Protein AF-A0A382NDW0-F1 (afdb_monomer)

Radius of gyration: 21.37 Å; Cα contacts (8 Å, |Δi|>4): 601; chains: 1; bounding box: 51×38×64 Å

InterPro domains:
  IPR007361 Domain of unknown function DUF427 [PF04248] (30-120)
  IPR007361 Domain of unknown function DUF427 [PF04248] (156-248)
  IPR038694 Superfamily of unknown function DUF427 [G3DSA:2.170.150.40] (17-127)
  IPR038694 Superfamily of unknown function DUF427 [G3DSA:2.170.150.40] (138-253)

Structure (mmCIF, N/CA/C/O backbone):
data_AF-A0A382NDW0-F1
#
_entry.id   AF-A0A382NDW0-F1
#
loop_
_atom_site.group_PDB
_atom_site.id
_atom_site.type_symbol
_atom_site.label_atom_id
_atom_site.label_alt_id
_atom_site.label_comp_id
_atom_site.label_asym_id
_atom_site.label_entity_id
_atom_site.label_seq_id
_atom_site.pdbx_PDB_ins_code
_atom_site.Cartn_x
_atom_site.Cartn_y
_atom_site.Cartn_z
_atom_site.occupancy
_atom_site.B_iso_or_equiv
_atom_site.auth_seq_id
_atom_site.auth_comp_id
_atom_site.auth_asym_id
_atom_site.auth_atom_id
_atom_site.pdbx_PDB_model_num
ATOM 1 N N . VAL A 1 1 ? 6.067 21.913 -12.097 1.00 24.11 1 VAL A N 1
ATOM 2 C CA . VAL A 1 1 ? 4.727 21.476 -11.652 1.00 24.11 1 VAL A CA 1
ATOM 3 C C . VAL A 1 1 ? 4.936 20.111 -11.041 1.00 24.11 1 VAL A C 1
ATOM 5 O O . VAL A 1 1 ? 5.304 19.194 -11.757 1.00 24.11 1 VAL A O 1
ATOM 8 N N . PHE A 1 2 ? 4.931 20.046 -9.714 1.00 22.73 2 PHE A N 1
ATOM 9 C CA . PHE A 1 2 ? 5.213 18.823 -8.975 1.00 22.73 2 PHE A CA 1
ATOM 10 C C . PHE A 1 2 ? 4.026 17.877 -9.188 1.00 22.73 2 PHE A C 1
ATOM 12 O O . PHE A 1 2 ? 2.931 18.175 -8.722 1.00 22.73 2 PHE A O 1
ATOM 19 N N . GLY A 1 3 ? 4.219 16.791 -9.945 1.00 22.09 3 GLY A N 1
ATOM 20 C CA . GLY A 1 3 ? 3.323 15.633 -9.856 1.00 22.09 3 GLY A CA 1
ATOM 21 C C . GLY A 1 3 ? 3.385 15.056 -8.438 1.00 22.09 3 GLY A C 1
ATOM 22 O O . GLY A 1 3 ? 4.246 15.497 -7.667 1.00 22.09 3 GLY A O 1
ATOM 23 N N . PRO A 1 4 ? 2.510 14.110 -8.061 1.00 25.44 4 PRO A N 1
ATOM 24 C CA . PRO A 1 4 ? 2.596 13.444 -6.773 1.00 25.44 4 PRO A CA 1
ATOM 25 C C . PRO A 1 4 ? 3.878 12.610 -6.773 1.00 25.44 4 PRO A C 1
ATOM 27 O O . PRO A 1 4 ? 3.905 11.428 -7.080 1.00 25.44 4 PRO A O 1
ATOM 30 N N . VAL A 1 5 ? 4.985 13.278 -6.463 1.00 25.38 5 VAL A N 1
ATOM 31 C CA . VAL A 1 5 ? 6.165 12.665 -5.901 1.00 25.38 5 VAL A CA 1
ATOM 32 C C . VAL A 1 5 ? 5.601 11.897 -4.727 1.00 25.38 5 VAL A C 1
ATOM 34 O O . VAL A 1 5 ? 4.997 12.497 -3.833 1.00 25.38 5 VAL A O 1
ATOM 37 N N . TRP A 1 6 ? 5.739 10.577 -4.760 1.00 30.11 6 TRP A N 1
ATOM 38 C CA . TRP A 1 6 ? 5.793 9.809 -3.538 1.00 30.11 6 TRP A CA 1
ATOM 39 C C . TRP A 1 6 ? 6.824 10.529 -2.687 1.00 30.11 6 TRP A C 1
ATOM 41 O O . TRP A 1 6 ? 8.031 10.379 -2.871 1.00 30.11 6 TRP A O 1
ATOM 51 N N . VAL A 1 7 ? 6.342 11.405 -1.809 1.00 25.80 7 VAL A N 1
ATOM 52 C CA . VAL A 1 7 ? 7.080 11.779 -0.630 1.00 25.80 7 VAL A CA 1
ATOM 53 C C . VAL A 1 7 ? 7.186 10.429 0.048 1.00 25.80 7 VAL A C 1
ATOM 55 O O . VAL A 1 7 ? 6.256 9.981 0.714 1.00 25.80 7 VAL A O 1
ATOM 58 N N . LEU A 1 8 ? 8.294 9.733 -0.239 1.00 30.42 8 LEU A N 1
ATOM 59 C CA . LEU A 1 8 ? 9.103 9.111 0.783 1.00 30.42 8 LEU A CA 1
ATOM 60 C C . LEU A 1 8 ? 8.877 9.994 1.9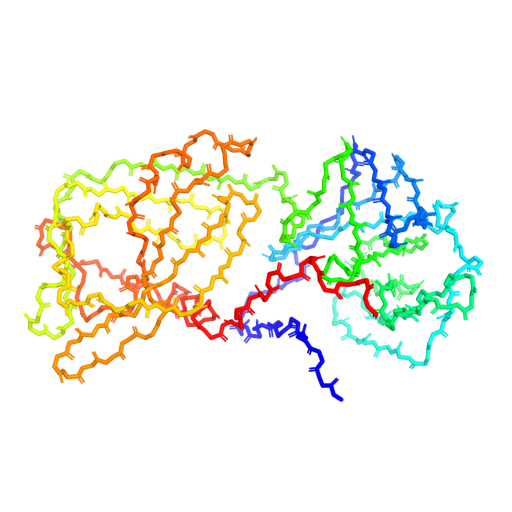93 1.00 30.42 8 LEU A C 1
ATOM 62 O O . LEU A 1 8 ? 9.457 11.075 2.102 1.00 30.42 8 LEU A O 1
ATOM 66 N N . VAL A 1 9 ? 7.916 9.611 2.833 1.00 27.28 9 VAL A N 1
ATOM 67 C CA . VAL A 1 9 ? 7.946 10.104 4.183 1.00 27.28 9 VAL A CA 1
ATOM 68 C C . VAL A 1 9 ? 9.303 9.591 4.612 1.00 27.28 9 VAL A C 1
ATOM 70 O O . VAL A 1 9 ? 9.492 8.383 4.765 1.00 27.28 9 VAL A O 1
ATOM 73 N N . GLU A 1 10 ? 10.275 10.498 4.671 1.00 30.16 10 GLU A N 1
ATOM 74 C CA . GLU A 1 10 ? 11.485 10.338 5.451 1.00 30.16 10 GLU A CA 1
ATOM 75 C C . GLU A 1 10 ? 10.998 10.167 6.890 1.00 30.16 10 GLU A C 1
ATOM 77 O O . GLU A 1 10 ? 11.050 11.060 7.735 1.00 30.16 10 GLU A O 1
ATOM 82 N N . MET A 1 11 ? 10.422 9.001 7.169 1.00 32.22 11 MET A N 1
ATOM 83 C CA . MET A 1 11 ? 10.382 8.470 8.496 1.00 32.22 11 MET A CA 1
ATOM 84 C C . MET A 1 11 ? 11.849 8.249 8.793 1.00 32.22 11 MET A C 1
ATOM 86 O O . MET A 1 11 ? 12.475 7.345 8.245 1.00 32.22 11 MET A O 1
ATOM 90 N N . ASN A 1 12 ? 12.395 9.155 9.597 1.00 30.11 12 ASN A N 1
ATOM 91 C CA . ASN A 1 12 ? 13.692 9.043 10.240 1.00 30.11 12 ASN A CA 1
ATOM 92 C C . ASN A 1 12 ? 13.656 7.797 11.146 1.00 30.11 12 ASN A C 1
ATOM 94 O O . ASN A 1 12 ? 13.539 7.884 12.366 1.00 30.11 12 ASN A O 1
ATOM 98 N N . MET A 1 13 ? 13.652 6.622 10.525 1.00 35.91 13 MET A N 1
ATOM 99 C CA . MET A 1 13 ? 13.809 5.335 11.165 1.00 35.91 13 MET A CA 1
ATOM 100 C C . MET A 1 13 ? 15.311 5.130 11.240 1.00 35.91 13 MET A C 1
ATOM 102 O O . MET A 1 13 ? 15.977 4.886 10.240 1.00 35.91 13 MET A O 1
ATOM 106 N N . THR A 1 14 ? 15.855 5.292 12.438 1.00 33.44 14 THR A N 1
ATOM 107 C CA . THR A 1 14 ? 17.272 5.120 12.775 1.00 33.44 14 THR A CA 1
ATOM 108 C C . THR A 1 14 ? 17.742 3.660 12.701 1.00 33.44 14 THR A C 1
ATOM 110 O O . THR A 1 14 ? 18.688 3.290 13.393 1.00 33.44 14 THR A O 1
ATOM 113 N N . GLU A 1 15 ? 17.098 2.816 11.893 1.00 38.91 15 GLU A N 1
ATOM 114 C CA . GLU A 1 15 ? 17.574 1.461 11.629 1.00 38.91 15 GLU A CA 1
ATOM 115 C C . GLU A 1 15 ? 18.467 1.465 10.381 1.00 38.91 15 GLU A C 1
ATOM 117 O O . GLU A 1 15 ? 18.139 2.122 9.388 1.00 38.91 15 GLU A O 1
ATOM 122 N N . PRO A 1 16 ? 19.615 0.769 10.402 1.00 35.22 16 PRO A N 1
ATOM 123 C CA . PRO A 1 16 ? 20.505 0.723 9.256 1.00 35.22 16 PRO A CA 1
ATOM 124 C C . PRO A 1 16 ? 19.833 -0.064 8.120 1.00 35.22 16 PRO A C 1
ATOM 126 O O . PRO A 1 16 ? 19.846 -1.288 8.091 1.00 35.22 16 PRO A O 1
ATOM 129 N N . LEU A 1 17 ? 19.280 0.655 7.142 1.00 47.50 17 LEU A N 1
ATOM 130 C CA . LEU A 1 17 ? 18.625 0.130 5.930 1.00 47.50 17 LEU A CA 1
ATOM 131 C C . LEU A 1 17 ? 19.552 -0.683 4.997 1.00 47.50 17 LEU A C 1
ATOM 133 O O . LEU A 1 17 ? 19.121 -1.152 3.948 1.00 47.50 17 LEU A O 1
ATOM 137 N N . GLY A 1 18 ? 20.824 -0.869 5.363 1.00 37.84 18 GLY A N 1
ATOM 138 C CA . GLY A 1 18 ? 21.791 -1.652 4.591 1.00 37.84 18 GLY A CA 1
ATOM 139 C C . GLY A 1 18 ? 21.536 -3.165 4.583 1.00 37.84 18 GLY A C 1
ATOM 140 O O . GLY A 1 18 ? 22.088 -3.844 3.727 1.00 37.84 18 GLY A O 1
ATOM 141 N N . GLU A 1 19 ? 20.703 -3.699 5.486 1.00 45.19 19 GLU A N 1
ATOM 142 C CA . GLU A 1 19 ? 20.430 -5.148 5.595 1.00 45.19 19 GLU A CA 1
ATOM 143 C C . GLU A 1 19 ? 19.080 -5.602 4.991 1.00 45.19 19 GLU A C 1
ATOM 145 O O . GLU A 1 19 ? 18.795 -6.798 4.981 1.00 45.19 19 GLU A O 1
ATOM 150 N N . THR A 1 20 ? 18.233 -4.701 4.470 1.00 66.50 20 THR A N 1
ATOM 151 C CA . THR A 1 20 ? 16.819 -5.016 4.146 1.00 66.50 20 THR A CA 1
ATOM 152 C C . THR A 1 20 ? 16.457 -5.057 2.660 1.00 66.50 20 THR A C 1
ATOM 154 O O . THR A 1 20 ? 15.324 -5.415 2.334 1.00 66.50 20 THR A O 1
ATOM 157 N N . MET A 1 21 ? 17.380 -4.732 1.749 1.00 80.50 21 MET A N 1
ATOM 158 C CA . MET A 1 21 ? 17.140 -4.865 0.308 1.00 80.50 21 MET A CA 1
ATOM 159 C C . MET A 1 21 ? 17.454 -6.283 -0.156 1.00 80.50 21 MET A C 1
ATOM 161 O O . MET A 1 21 ? 18.589 -6.750 -0.054 1.00 80.50 21 MET A O 1
ATOM 165 N N . ARG A 1 22 ? 16.454 -6.959 -0.714 1.00 87.69 22 ARG A N 1
ATOM 166 C CA . ARG A 1 22 ? 16.601 -8.301 -1.274 1.00 87.69 22 ARG A CA 1
ATOM 167 C C . ARG A 1 22 ? 16.085 -8.318 -2.699 1.00 87.69 22 ARG A C 1
ATOM 169 O O . ARG A 1 22 ? 15.007 -7.806 -2.966 1.00 87.69 22 ARG A O 1
ATOM 176 N N . VAL A 1 23 ? 16.838 -8.947 -3.590 1.00 92.75 23 VAL A N 1
ATOM 177 C CA . VAL A 1 23 ? 16.366 -9.267 -4.936 1.00 92.75 23 VAL A CA 1
ATOM 178 C C . VAL A 1 23 ? 16.050 -10.751 -5.010 1.00 92.75 23 VAL A C 1
ATOM 180 O O . VAL A 1 23 ? 16.788 -11.587 -4.483 1.00 92.75 23 VAL A O 1
ATOM 183 N N . GLU A 1 24 ? 14.928 -11.061 -5.639 1.00 95.25 24 GLU A N 1
ATOM 184 C CA . GLU A 1 24 ? 14.479 -12.418 -5.921 1.00 95.25 24 GLU A CA 1
ATOM 185 C C . GLU A 1 24 ? 14.059 -12.504 -7.388 1.00 95.25 24 GLU A C 1
ATOM 187 O O . GLU A 1 24 ? 13.591 -11.516 -7.959 1.00 95.25 24 GLU A O 1
ATOM 192 N N . ASP A 1 25 ? 14.187 -13.686 -7.991 1.00 96.62 25 ASP A N 1
ATOM 193 C CA . ASP A 1 25 ? 13.537 -13.953 -9.273 1.00 96.62 25 ASP A CA 1
ATOM 194 C C . ASP A 1 25 ? 12.026 -13.751 -9.111 1.00 96.62 25 ASP A C 1
ATOM 196 O O . ASP A 1 25 ? 11.436 -14.192 -8.119 1.00 96.62 25 ASP A O 1
ATOM 200 N N . TYR A 1 26 ? 11.391 -13.098 -10.082 1.00 96.75 26 TYR A N 1
ATOM 201 C CA . TYR A 1 26 ? 9.950 -12.880 -10.087 1.00 96.75 26 TYR A CA 1
ATOM 202 C C . TYR A 1 26 ? 9.290 -13.828 -11.097 1.00 96.75 26 TYR A C 1
ATOM 204 O O . TYR A 1 26 ? 9.259 -13.524 -12.291 1.00 96.75 26 TYR A O 1
ATOM 212 N N . PRO A 1 27 ? 8.764 -14.992 -10.659 1.00 95.06 27 PRO A N 1
ATOM 213 C CA . PRO A 1 27 ? 8.327 -16.074 -11.545 1.00 95.06 27 PRO A CA 1
ATOM 214 C C . PRO A 1 27 ? 6.922 -15.832 -12.123 1.00 95.06 27 PRO A C 1
ATOM 216 O O . PRO A 1 27 ? 6.116 -16.756 -12.222 1.00 95.06 27 PRO A O 1
ATOM 219 N N . HIS A 1 28 ? 6.620 -14.586 -12.476 1.00 96.00 28 HIS A N 1
ATOM 220 C CA . HIS A 1 28 ? 5.349 -14.156 -13.040 1.00 96.00 28 HIS A CA 1
ATOM 221 C C . HIS A 1 28 ? 5.586 -13.472 -14.382 1.00 96.00 28 HIS A C 1
ATOM 223 O O . HIS A 1 28 ? 6.607 -12.810 -14.585 1.00 96.00 28 HIS A O 1
ATOM 229 N N . ARG A 1 29 ? 4.625 -13.595 -15.299 1.00 97.81 29 ARG A N 1
ATOM 230 C CA . ARG A 1 29 ? 4.691 -12.875 -16.569 1.00 97.81 29 ARG A CA 1
ATOM 231 C C . ARG A 1 29 ? 4.346 -11.415 -16.318 1.00 97.81 29 ARG A C 1
ATOM 233 O O . ARG A 1 29 ? 3.227 -11.112 -15.907 1.00 97.81 29 ARG A O 1
ATOM 240 N N . VAL A 1 30 ? 5.274 -10.521 -16.629 1.00 98.31 30 VAL A N 1
ATOM 241 C CA . VAL A 1 30 ? 5.091 -9.075 -16.487 1.00 98.31 30 VAL A CA 1
ATOM 242 C C . VAL A 1 30 ? 4.900 -8.448 -17.856 1.00 98.31 30 VAL A C 1
ATOM 244 O O . VAL A 1 30 ? 5.648 -8.734 -18.789 1.00 98.31 30 VAL A O 1
ATOM 247 N N . GLU A 1 31 ? 3.902 -7.584 -17.977 1.00 98.38 31 GLU A N 1
ATOM 248 C CA . GLU A 1 31 ? 3.639 -6.794 -19.172 1.00 98.38 31 GLU A CA 1
ATOM 249 C C . GLU A 1 31 ? 3.487 -5.322 -18.800 1.00 98.38 31 GLU A C 1
ATOM 251 O O . GLU A 1 31 ? 2.702 -4.975 -17.920 1.00 98.38 31 GLU A O 1
ATOM 256 N N . ILE A 1 32 ? 4.256 -4.470 -19.473 1.00 97.44 32 ILE A N 1
ATOM 257 C CA . ILE A 1 32 ? 4.240 -3.020 -19.294 1.00 97.44 32 ILE A CA 1
ATOM 258 C C . ILE A 1 32 ? 3.539 -2.411 -20.500 1.00 97.44 32 ILE A C 1
ATOM 260 O O . ILE A 1 32 ? 3.955 -2.635 -21.640 1.00 97.44 32 ILE A O 1
ATOM 264 N N . GLN A 1 33 ? 2.489 -1.638 -20.251 1.00 95.38 33 GLN A N 1
ATOM 265 C CA . GLN A 1 33 ? 1.610 -1.099 -21.275 1.00 95.38 33 GLN A CA 1
ATOM 266 C C . GLN A 1 33 ? 1.392 0.403 -21.079 1.00 95.38 33 GLN A C 1
ATOM 268 O O . GLN A 1 33 ? 1.172 0.886 -19.970 1.00 95.38 33 GLN A O 1
ATOM 273 N N . PHE A 1 34 ? 1.425 1.148 -22.181 1.00 92.25 34 PHE A N 1
ATOM 274 C CA . PHE A 1 34 ? 1.055 2.557 -22.208 1.00 92.25 34 PHE A CA 1
ATOM 275 C C . PHE A 1 34 ? 0.043 2.811 -23.326 1.00 92.25 34 PHE A C 1
ATOM 277 O O . PHE A 1 34 ? 0.334 2.598 -24.507 1.00 92.25 34 PHE A O 1
ATOM 284 N N . ALA A 1 35 ? -1.164 3.240 -22.941 1.00 87.38 35 ALA A N 1
ATOM 285 C CA . ALA A 1 35 ? -2.344 3.213 -23.804 1.00 87.38 35 ALA A CA 1
ATOM 286 C C . ALA A 1 35 ? -2.534 1.809 -24.417 1.00 87.38 35 ALA A C 1
ATOM 288 O O . ALA A 1 35 ? -2.570 0.823 -23.693 1.00 87.38 35 ALA A O 1
ATOM 289 N N . GLU A 1 36 ? -2.607 1.683 -25.739 1.00 89.50 36 GLU A N 1
ATOM 290 C CA . GLU A 1 36 ? -2.764 0.392 -26.431 1.00 89.50 36 GLU A CA 1
ATOM 291 C C . GLU A 1 36 ? -1.419 -0.289 -26.767 1.00 89.50 36 GLU A C 1
ATOM 293 O O . GLU A 1 36 ? -1.384 -1.321 -27.437 1.00 89.50 36 GLU A O 1
ATOM 298 N N . HIS A 1 37 ? -0.290 0.287 -26.336 1.00 93.75 37 HIS A N 1
ATOM 299 C CA . HIS A 1 37 ? 1.041 -0.154 -26.744 1.00 93.75 37 HIS A CA 1
ATOM 300 C C . HIS A 1 37 ? 1.745 -0.940 -25.647 1.00 93.75 37 HIS A C 1
ATOM 302 O O . HIS A 1 37 ? 1.985 -0.438 -24.549 1.00 93.75 37 HIS A O 1
ATOM 308 N N . VAL A 1 38 ? 2.149 -2.162 -25.982 1.00 96.50 38 VAL A N 1
ATOM 309 C CA . VAL A 1 38 ? 2.978 -3.001 -25.118 1.00 96.50 38 VAL A CA 1
ATOM 310 C C . VAL A 1 38 ? 4.436 -2.560 -25.235 1.00 96.50 38 VAL A C 1
ATOM 312 O O . VAL A 1 38 ? 5.075 -2.752 -26.272 1.00 96.50 38 VAL A O 1
ATOM 315 N N . LEU A 1 39 ? 4.957 -1.971 -24.161 1.00 96.81 39 LEU A N 1
ATOM 316 C CA . LEU A 1 39 ? 6.325 -1.462 -24.059 1.00 96.81 39 LEU A CA 1
ATOM 317 C C . LEU A 1 39 ? 7.324 -2.560 -23.684 1.00 96.81 39 LEU A C 1
ATOM 319 O O . LEU A 1 39 ? 8.481 -2.501 -24.092 1.00 96.81 39 LEU A O 1
ATOM 323 N N . ALA A 1 40 ? 6.893 -3.543 -22.894 1.00 98.06 40 ALA A N 1
ATOM 324 C CA . ALA A 1 40 ? 7.730 -4.658 -22.469 1.00 98.06 40 ALA A CA 1
ATOM 325 C C . ALA A 1 40 ? 6.886 -5.888 -22.122 1.00 98.06 40 ALA A C 1
ATOM 327 O O . ALA A 1 40 ? 5.768 -5.759 -21.619 1.00 98.06 40 ALA A O 1
ATOM 328 N N . GLN A 1 41 ? 7.441 -7.078 -22.351 1.00 98.19 41 GLN A N 1
ATOM 329 C CA . GLN A 1 41 ? 6.899 -8.353 -21.872 1.00 98.19 41 GLN A CA 1
ATOM 330 C C . GLN A 1 41 ? 8.053 -9.224 -21.391 1.00 98.19 41 GLN A C 1
ATOM 332 O O . GLN A 1 41 ? 8.945 -9.535 -22.174 1.00 98.19 41 GLN A O 1
ATOM 337 N N . SER A 1 42 ? 8.019 -9.653 -20.131 1.00 98.50 42 SER A N 1
ATOM 338 C CA . SER A 1 42 ? 9.103 -10.432 -19.535 1.00 98.50 42 SER A CA 1
ATOM 339 C C . SER A 1 42 ? 8.589 -11.609 -18.712 1.00 98.50 42 SER A C 1
ATOM 341 O O . SER A 1 42 ? 7.572 -11.513 -18.029 1.00 98.50 42 SER A O 1
ATOM 343 N N . ASN A 1 43 ? 9.328 -12.719 -18.769 1.00 98.00 43 ASN A N 1
ATOM 344 C CA . ASN A 1 43 ? 9.252 -13.821 -17.799 1.00 98.00 43 ASN A CA 1
ATOM 345 C C . ASN A 1 43 ? 10.558 -13.942 -16.987 1.00 98.00 43 ASN A C 1
ATOM 347 O O . ASN A 1 43 ? 10.753 -14.926 -16.283 1.00 98.00 43 ASN A O 1
ATOM 351 N N . ASN A 1 44 ? 11.467 -12.972 -17.135 1.00 97.06 44 ASN A N 1
ATOM 352 C CA . ASN A 1 44 ? 12.797 -12.941 -16.523 1.00 97.06 44 ASN A CA 1
ATOM 353 C C . ASN A 1 44 ? 12.929 -11.699 -15.628 1.00 97.06 44 ASN A C 1
ATOM 355 O O . ASN A 1 44 ? 13.974 -11.053 -15.596 1.00 97.06 44 ASN A O 1
ATOM 359 N N . ALA A 1 45 ? 11.830 -11.308 -14.985 1.00 97.94 45 ALA A N 1
ATOM 360 C CA . ALA A 1 45 ? 11.804 -10.144 -14.122 1.00 97.94 45 ALA A CA 1
ATOM 361 C C . ALA A 1 45 ? 12.425 -10.463 -12.756 1.00 97.94 45 ALA A C 1
ATOM 363 O O . ALA A 1 45 ? 12.418 -11.605 -12.292 1.00 97.94 45 ALA A O 1
ATOM 364 N N . LEU A 1 46 ? 12.917 -9.421 -12.099 1.00 97.69 46 LEU A N 1
ATOM 365 C CA . LEU A 1 46 ? 13.388 -9.439 -10.724 1.00 97.69 46 LEU A CA 1
ATOM 366 C C . LEU A 1 46 ? 12.407 -8.670 -9.841 1.00 97.69 46 LEU A C 1
ATOM 368 O O . LEU A 1 46 ? 11.845 -7.657 -10.258 1.00 97.69 46 LEU A O 1
ATOM 372 N N . LEU A 1 47 ? 12.225 -9.132 -8.609 1.00 96.38 47 LEU A N 1
ATOM 373 C CA . LEU A 1 47 ? 11.502 -8.410 -7.573 1.00 96.38 47 LEU A CA 1
ATOM 374 C C . LEU A 1 47 ? 12.512 -7.848 -6.578 1.00 96.38 47 LEU A C 1
ATOM 376 O O . LEU A 1 47 ? 13.153 -8.605 -5.846 1.00 96.38 47 LEU A O 1
ATOM 380 N N . LEU A 1 48 ? 12.637 -6.525 -6.534 1.00 94.31 48 LEU A N 1
ATOM 381 C CA . LEU A 1 48 ? 13.372 -5.842 -5.480 1.00 94.31 48 LEU A CA 1
ATOM 382 C C . LEU A 1 48 ? 12.426 -5.623 -4.302 1.00 94.31 48 LEU A C 1
ATOM 384 O O . LEU A 1 48 ? 11.483 -4.846 -4.395 1.00 94.31 48 LEU A O 1
ATOM 388 N N . ILE A 1 49 ? 12.682 -6.302 -3.191 1.00 89.62 49 ILE A N 1
ATOM 389 C CA . ILE A 1 49 ? 11.973 -6.116 -1.930 1.00 89.62 49 ILE A CA 1
ATOM 390 C C . ILE A 1 49 ? 12.769 -5.140 -1.074 1.00 89.62 49 ILE A C 1
ATOM 392 O O . ILE A 1 49 ? 13.929 -5.386 -0.743 1.00 89.62 49 ILE A O 1
ATOM 396 N N . GLU A 1 50 ? 12.110 -4.058 -0.681 1.00 78.88 50 GLU A N 1
ATOM 397 C CA . GLU A 1 50 ? 12.614 -3.073 0.268 1.00 78.88 50 GLU A CA 1
ATOM 398 C C . GLU A 1 50 ? 11.514 -2.650 1.252 1.00 78.88 50 GLU A C 1
ATOM 400 O O . GLU A 1 50 ? 10.422 -3.222 1.268 1.00 78.88 50 GLU A O 1
ATOM 405 N N . THR A 1 51 ? 11.808 -1.677 2.114 1.00 68.38 51 THR A N 1
ATOM 406 C CA . THR A 1 51 ? 11.040 -1.369 3.332 1.00 68.38 51 THR A CA 1
ATOM 407 C C . THR A 1 51 ? 9.537 -1.154 3.125 1.00 68.38 51 THR A C 1
ATOM 409 O O . THR A 1 51 ? 8.758 -1.521 4.004 1.00 68.38 51 THR A O 1
ATOM 412 N N . TYR A 1 52 ? 9.109 -0.580 1.998 1.00 67.00 52 TYR A N 1
ATOM 413 C CA . TYR A 1 52 ? 7.715 -0.162 1.807 1.00 67.00 52 TYR A CA 1
ATOM 414 C C . TYR A 1 52 ? 6.969 -1.004 0.773 1.00 67.00 52 TYR A C 1
ATOM 416 O O . TYR A 1 52 ? 6.077 -1.783 1.121 1.00 67.00 52 TYR A O 1
ATOM 424 N N . ALA A 1 53 ? 7.324 -0.844 -0.497 1.00 80.25 53 ALA A N 1
ATOM 425 C CA . ALA A 1 53 ? 6.711 -1.541 -1.612 1.00 80.25 53 ALA A CA 1
ATOM 426 C C . ALA A 1 53 ? 7.816 -2.144 -2.481 1.00 80.25 53 ALA A C 1
ATOM 428 O O . ALA A 1 53 ? 8.818 -1.474 -2.715 1.00 80.25 53 ALA A O 1
ATOM 429 N N . PRO A 1 54 ? 7.659 -3.394 -2.937 1.00 89.56 54 PRO A N 1
ATOM 430 C CA . PRO A 1 54 ? 8.557 -3.946 -3.930 1.00 89.56 54 PRO A CA 1
ATOM 431 C C . PRO A 1 54 ? 8.452 -3.233 -5.276 1.00 89.56 54 PRO A C 1
ATOM 433 O O . PRO A 1 54 ? 7.371 -2.779 -5.656 1.00 89.56 54 PRO A O 1
ATOM 436 N N . ASP A 1 55 ? 9.544 -3.278 -6.028 1.00 92.75 55 ASP A N 1
ATOM 437 C CA . ASP A 1 55 ? 9.599 -2.878 -7.431 1.00 92.75 55 ASP A CA 1
ATOM 438 C C . ASP A 1 55 ? 9.894 -4.084 -8.321 1.00 92.75 55 ASP A C 1
ATOM 440 O O . ASP A 1 55 ? 10.668 -4.976 -7.961 1.00 92.75 55 ASP A O 1
ATOM 444 N N . ILE A 1 56 ? 9.286 -4.097 -9.508 1.00 96.56 56 ILE A N 1
ATOM 445 C CA . ILE A 1 56 ? 9.566 -5.100 -10.537 1.00 96.56 56 ILE A CA 1
ATOM 446 C C . ILE A 1 56 ? 10.578 -4.515 -11.517 1.00 96.56 56 ILE A C 1
ATOM 448 O O . ILE A 1 56 ? 10.332 -3.483 -12.140 1.00 96.56 56 ILE A O 1
ATOM 452 N N . TYR A 1 57 ? 11.688 -5.222 -11.678 1.00 97.75 57 TYR A N 1
ATOM 453 C CA . TYR A 1 57 ? 12.778 -4.894 -12.581 1.00 97.75 57 TYR A CA 1
ATOM 454 C C . TYR A 1 57 ? 12.754 -5.841 -13.782 1.00 97.75 57 TYR A C 1
ATOM 456 O O . TYR A 1 57 ? 12.826 -7.058 -13.626 1.00 97.75 57 TYR A O 1
ATOM 464 N N . LEU A 1 58 ? 12.647 -5.294 -14.991 1.00 98.56 58 LEU A N 1
ATOM 465 C CA . LEU A 1 58 ? 12.667 -6.039 -16.249 1.00 98.56 58 LEU A CA 1
ATOM 466 C C . LEU A 1 58 ? 14.039 -5.874 -16.908 1.00 98.56 58 LEU A C 1
ATOM 468 O O . LEU A 1 58 ? 14.593 -4.773 -16.868 1.00 98.56 58 LEU A O 1
ATOM 472 N N . PRO A 1 59 ? 14.600 -6.919 -17.535 1.00 98.25 59 PRO A N 1
ATOM 473 C CA . PRO A 1 59 ? 15.853 -6.780 -18.260 1.00 98.25 59 PRO A CA 1
ATOM 474 C C . PRO A 1 59 ? 15.642 -5.874 -19.477 1.00 98.25 59 PRO A C 1
ATOM 476 O O . PRO A 1 59 ? 14.620 -5.968 -20.159 1.00 98.25 59 PRO A O 1
ATOM 479 N N . PHE A 1 60 ? 16.627 -5.035 -19.807 1.00 98.06 60 PHE A N 1
ATOM 480 C CA . PHE A 1 60 ? 16.535 -4.136 -20.968 1.00 98.06 60 PHE A CA 1
ATOM 481 C C . PHE A 1 60 ? 16.260 -4.870 -22.291 1.00 98.06 60 PHE A C 1
ATOM 483 O O . PHE A 1 60 ? 15.677 -4.285 -23.199 1.00 98.06 60 PHE A O 1
ATOM 490 N N . SER A 1 61 ? 16.645 -6.147 -22.407 1.00 98.06 61 SER A N 1
ATOM 491 C CA . SER A 1 61 ? 16.366 -6.983 -23.584 1.00 98.06 61 SER A CA 1
ATOM 492 C C . SER A 1 61 ? 14.878 -7.216 -23.845 1.00 98.06 61 SER A C 1
ATOM 494 O O . SER A 1 61 ? 14.504 -7.493 -24.982 1.00 98.06 61 SER A O 1
ATOM 496 N N . ASP A 1 62 ? 14.049 -7.109 -22.807 1.00 98.56 62 ASP A N 1
ATOM 497 C CA . ASP A 1 62 ? 12.610 -7.368 -22.867 1.00 98.56 62 ASP A CA 1
ATOM 498 C C . ASP A 1 62 ? 11.806 -6.062 -23.032 1.00 98.56 62 ASP A C 1
ATOM 500 O O . ASP A 1 62 ? 10.576 -6.092 -23.113 1.00 98.56 62 ASP A O 1
ATOM 504 N N . ILE A 1 63 ? 12.497 -4.915 -23.095 1.00 98.38 63 ILE A N 1
ATOM 505 C CA . ILE A 1 63 ? 11.926 -3.569 -23.189 1.00 98.38 63 ILE A CA 1
ATOM 506 C C . ILE A 1 63 ? 12.139 -3.009 -24.601 1.00 98.38 63 ILE A C 1
ATOM 508 O O . ILE A 1 63 ? 13.227 -3.084 -25.176 1.00 98.38 63 ILE A O 1
ATOM 512 N N . ARG A 1 64 ? 11.103 -2.377 -25.159 1.00 97.06 64 ARG A N 1
ATOM 513 C CA . ARG A 1 64 ? 11.147 -1.627 -26.423 1.00 97.06 64 ARG A CA 1
ATOM 514 C C . ARG A 1 64 ? 11.898 -0.310 -26.255 1.00 97.06 64 ARG A C 1
ATOM 516 O O . ARG A 1 64 ? 11.309 0.765 -26.177 1.00 97.06 64 ARG A O 1
ATOM 523 N N . MET A 1 65 ? 13.224 -0.404 -26.190 1.00 96.56 65 MET A N 1
ATOM 524 C CA . MET A 1 65 ? 14.111 0.749 -26.014 1.00 96.56 65 MET A CA 1
ATOM 525 C C . MET A 1 65 ? 14.046 1.759 -27.168 1.00 96.56 65 MET A C 1
ATOM 527 O O . MET A 1 65 ? 14.421 2.910 -26.979 1.00 96.56 65 MET A O 1
ATOM 531 N N . ASP A 1 66 ? 13.517 1.375 -28.333 1.00 95.56 66 ASP A N 1
ATOM 532 C CA . ASP A 1 66 ? 13.209 2.281 -29.446 1.00 95.56 66 ASP A CA 1
ATOM 533 C C . ASP A 1 66 ? 12.146 3.342 -29.104 1.00 95.56 66 ASP A C 1
ATOM 535 O O . ASP A 1 66 ? 12.074 4.369 -29.777 1.00 95.56 66 ASP A O 1
ATOM 539 N N . TRP A 1 67 ? 11.360 3.124 -28.046 1.00 95.69 67 TRP A N 1
ATOM 540 C CA . TRP A 1 67 ? 10.371 4.071 -27.516 1.00 95.69 67 TRP A CA 1
ATOM 541 C C . TRP A 1 67 ? 10.825 4.780 -26.234 1.00 95.69 67 TRP A C 1
ATOM 543 O O . TRP A 1 67 ? 10.048 5.524 -25.633 1.00 95.69 67 TRP A O 1
ATOM 553 N N . MET A 1 68 ? 12.069 4.553 -25.803 1.00 96.44 68 MET A N 1
ATOM 554 C CA . MET A 1 68 ? 12.621 5.107 -24.569 1.00 96.44 68 MET A CA 1
ATOM 555 C C . MET A 1 68 ? 13.655 6.180 -24.894 1.00 96.44 68 MET A C 1
ATOM 557 O O . MET A 1 68 ? 14.692 5.901 -25.496 1.00 96.44 68 MET A O 1
ATOM 561 N N . THR A 1 69 ? 13.421 7.404 -24.431 1.00 95.75 69 THR A N 1
ATOM 562 C CA . THR A 1 69 ? 14.355 8.522 -24.611 1.00 95.75 69 THR A CA 1
ATOM 563 C C . THR A 1 69 ? 15.001 8.856 -23.277 1.00 95.75 69 THR A C 1
ATOM 565 O O . THR A 1 69 ? 14.315 9.284 -22.350 1.00 95.75 69 THR A O 1
ATOM 568 N N . ALA A 1 70 ? 16.317 8.655 -23.172 1.00 95.56 70 ALA A N 1
ATOM 569 C CA . ALA A 1 70 ? 17.072 9.005 -21.971 1.00 95.56 70 ALA A CA 1
ATOM 570 C C . ALA A 1 70 ? 16.956 10.506 -21.672 1.00 95.56 70 ALA A C 1
ATOM 572 O O . ALA A 1 70 ? 16.867 11.331 -22.584 1.00 95.56 70 ALA A O 1
ATOM 573 N N . THR A 1 71 ? 16.971 10.850 -20.391 1.00 95.25 71 THR A N 1
ATOM 574 C CA . THR A 1 71 ? 16.863 12.231 -19.918 1.00 95.25 71 THR A CA 1
ATOM 575 C C . THR A 1 71 ? 18.107 12.638 -19.136 1.00 95.25 71 THR A C 1
ATOM 577 O O . THR A 1 71 ? 18.832 11.790 -18.622 1.00 95.25 71 THR A O 1
ATOM 580 N N . ASP A 1 72 ? 18.309 13.946 -18.971 1.00 93.62 72 ASP A N 1
ATOM 581 C CA . ASP A 1 72 ? 19.323 14.484 -18.052 1.00 93.62 72 ASP A CA 1
ATOM 582 C C . ASP A 1 72 ? 18.886 14.384 -16.573 1.00 93.62 72 ASP A C 1
ATOM 584 O O . ASP A 1 72 ? 19.595 14.842 -15.674 1.00 93.62 72 ASP A O 1
ATOM 588 N N . HIS A 1 73 ? 17.694 13.841 -16.295 1.00 93.25 73 HIS A N 1
ATOM 589 C CA . HIS A 1 73 ? 17.208 13.671 -14.936 1.00 93.25 73 HIS A CA 1
ATOM 590 C C . HIS A 1 73 ? 17.875 12.462 -14.279 1.00 93.25 73 HIS A C 1
ATOM 592 O O . HIS A 1 73 ? 17.920 11.366 -14.835 1.00 93.25 73 HIS A O 1
ATOM 598 N N . SER A 1 74 ? 18.349 12.663 -13.053 1.00 91.12 74 SER A N 1
ATOM 599 C CA . SER A 1 74 ? 18.903 11.603 -12.219 1.00 91.12 74 SER A CA 1
ATOM 600 C C . SER A 1 74 ? 18.604 11.867 -10.754 1.00 91.12 74 SER A C 1
ATOM 602 O O . SER A 1 74 ? 18.531 13.023 -10.328 1.00 91.12 74 SER A O 1
ATOM 604 N N . THR A 1 75 ? 18.499 10.799 -9.975 1.00 90.44 75 THR A N 1
ATOM 605 C CA . THR A 1 75 ? 18.384 10.861 -8.516 1.00 90.44 75 THR A CA 1
ATOM 606 C C . THR A 1 75 ? 19.483 10.015 -7.891 1.00 90.44 75 THR A C 1
ATOM 608 O O . THR A 1 75 ? 20.027 9.115 -8.528 1.00 90.44 75 THR A O 1
ATOM 611 N N . VAL A 1 76 ? 19.853 10.319 -6.648 1.00 87.25 76 VAL A N 1
ATOM 612 C CA . VAL A 1 76 ? 20.868 9.552 -5.918 1.00 87.25 76 VAL A CA 1
ATOM 613 C C . VAL A 1 76 ? 20.204 8.882 -4.729 1.00 87.25 76 VAL A C 1
ATOM 615 O O . VAL A 1 76 ? 19.667 9.550 -3.848 1.00 87.25 76 VAL A O 1
ATOM 618 N N . CYS A 1 77 ? 20.265 7.556 -4.703 1.00 85.44 77 CYS A N 1
ATOM 619 C CA . CYS A 1 77 ? 19.910 6.749 -3.551 1.00 85.44 77 CYS A CA 1
ATOM 620 C C . CYS A 1 77 ? 21.197 6.369 -2.802 1.00 85.44 77 CYS A C 1
ATOM 622 O O . CYS A 1 77 ? 22.075 5.755 -3.413 1.00 85.44 77 CYS A O 1
ATOM 624 N N . PRO A 1 78 ? 21.313 6.640 -1.489 1.00 83.81 78 PRO A N 1
ATOM 625 C CA . PRO A 1 78 ? 22.490 6.258 -0.701 1.00 83.81 78 PRO A CA 1
ATOM 626 C C . PRO A 1 78 ? 22.824 4.760 -0.740 1.00 83.81 78 PRO A C 1
ATOM 628 O O . PRO A 1 78 ? 23.969 4.387 -0.509 1.00 83.81 78 PRO A O 1
ATOM 631 N N . HIS A 1 79 ? 21.832 3.910 -1.025 1.00 83.06 79 HIS A N 1
ATOM 632 C CA . HIS A 1 79 ? 21.959 2.453 -0.981 1.00 83.06 79 HIS A CA 1
ATOM 633 C C . HIS A 1 79 ? 22.017 1.781 -2.358 1.00 83.06 79 HIS A C 1
ATOM 635 O O . HIS A 1 79 ? 22.506 0.661 -2.461 1.00 83.06 79 HIS A O 1
ATOM 641 N N . LYS A 1 80 ? 21.507 2.439 -3.408 1.00 85.75 80 LYS A N 1
ATOM 642 C CA . LYS A 1 80 ? 21.432 1.877 -4.770 1.00 85.75 80 LYS A CA 1
ATOM 643 C C . LYS A 1 80 ? 22.331 2.602 -5.770 1.00 85.75 80 LYS A C 1
ATOM 645 O O . LYS A 1 80 ? 22.657 2.040 -6.804 1.00 85.75 80 LYS A O 1
ATOM 650 N N . GLY A 1 81 ? 22.780 3.816 -5.455 1.00 88.62 81 GLY A N 1
ATOM 651 C CA . GLY A 1 81 ? 23.584 4.643 -6.350 1.00 88.62 81 GLY A CA 1
ATOM 652 C C . GLY A 1 81 ? 22.750 5.643 -7.142 1.00 88.62 81 GLY A C 1
ATOM 653 O O . GLY A 1 81 ? 21.689 6.086 -6.694 1.00 88.62 81 GLY A O 1
ATOM 654 N N . GLN A 1 82 ? 23.260 6.038 -8.306 1.00 92.69 82 GLN A N 1
ATOM 655 C CA . GLN A 1 82 ? 22.608 7.010 -9.178 1.00 92.69 82 GLN A CA 1
ATOM 656 C C . GLN A 1 82 ? 21.593 6.313 -10.090 1.00 92.69 82 GLN A C 1
ATOM 658 O O . GLN A 1 82 ? 21.940 5.381 -10.813 1.00 92.69 82 GLN A O 1
ATOM 663 N N . ALA A 1 83 ? 20.342 6.769 -10.053 1.00 94.88 83 ALA A N 1
ATOM 664 C CA . ALA A 1 83 ? 19.302 6.336 -10.975 1.00 94.88 83 ALA A CA 1
ATOM 665 C C . ALA A 1 83 ? 19.307 7.211 -12.232 1.00 94.88 83 ALA A C 1
ATOM 667 O O . ALA A 1 83 ? 19.306 8.442 -12.132 1.00 94.88 83 ALA A O 1
ATOM 668 N N . SER A 1 84 ? 19.252 6.565 -13.391 1.00 96.06 84 SER A N 1
ATOM 669 C CA . SER A 1 84 ? 19.003 7.175 -14.699 1.00 96.06 84 SER A CA 1
ATOM 670 C C . SER A 1 84 ? 17.515 7.077 -15.039 1.00 96.06 84 SER A C 1
ATOM 672 O O . SER A 1 84 ? 16.851 6.132 -14.606 1.00 96.06 84 SER A O 1
ATOM 674 N N . TYR A 1 85 ? 16.991 8.026 -15.820 1.00 97.06 85 TYR A N 1
ATOM 675 C CA . TYR A 1 85 ? 15.569 8.087 -16.173 1.00 97.06 85 TYR A CA 1
ATOM 676 C C . TYR A 1 85 ? 15.334 8.232 -17.673 1.00 97.06 85 TYR A C 1
ATOM 678 O O . TYR A 1 85 ? 16.071 8.930 -18.375 1.00 97.06 85 TYR A O 1
ATOM 686 N N . TRP A 1 86 ? 14.240 7.627 -18.135 1.00 97.56 86 TRP A N 1
ATOM 687 C CA . TRP A 1 86 ? 13.777 7.701 -19.515 1.00 97.56 86 TRP A CA 1
ATOM 688 C C . TRP A 1 86 ? 12.342 8.214 -19.591 1.00 97.56 86 TRP A C 1
ATOM 690 O O . TRP A 1 86 ? 11.465 7.835 -18.804 1.00 97.56 86 TRP A O 1
ATOM 700 N N . ASN A 1 87 ? 12.104 9.041 -20.602 1.00 95.56 87 ASN A N 1
ATOM 701 C CA . ASN A 1 87 ? 10.775 9.332 -21.107 1.00 95.56 87 ASN A CA 1
ATOM 702 C C . ASN A 1 87 ? 10.308 8.171 -21.984 1.00 95.56 87 ASN A C 1
ATOM 704 O O . ASN A 1 87 ? 11.105 7.579 -22.713 1.00 95.56 87 ASN A O 1
ATOM 708 N N . ILE A 1 88 ? 9.009 7.895 -21.958 1.00 94.94 88 ILE A N 1
ATOM 709 C CA . ILE A 1 88 ? 8.361 7.004 -22.921 1.00 94.94 88 ILE A CA 1
ATOM 710 C C . ILE A 1 88 ? 7.769 7.879 -24.014 1.00 94.94 88 ILE A C 1
ATOM 712 O O . ILE A 1 88 ? 7.037 8.818 -23.703 1.00 94.94 88 ILE A O 1
ATOM 716 N N . GLN A 1 89 ? 8.059 7.570 -25.274 1.00 92.88 89 GLN A N 1
ATOM 717 C CA . GLN A 1 89 ? 7.468 8.238 -26.425 1.00 92.88 89 GLN A CA 1
ATOM 718 C C . GLN A 1 89 ? 7.014 7.208 -27.456 1.00 92.88 89 GLN A C 1
ATOM 720 O O . GLN A 1 89 ? 7.827 6.477 -28.016 1.00 92.88 89 GLN A O 1
ATOM 725 N N . VAL A 1 90 ? 5.709 7.178 -27.726 1.00 89.12 90 VAL A N 1
ATOM 726 C CA . VAL A 1 90 ? 5.107 6.243 -28.682 1.00 89.12 90 VAL A CA 1
ATOM 727 C C . VAL A 1 90 ? 4.448 7.020 -29.817 1.00 89.12 90 VAL A C 1
ATOM 729 O O . VAL A 1 90 ? 3.744 8.010 -29.592 1.00 89.12 90 VAL A O 1
ATOM 732 N N . ASP A 1 91 ? 4.738 6.596 -31.049 1.00 84.12 91 ASP A N 1
ATOM 733 C CA . ASP A 1 91 ? 4.198 7.140 -32.302 1.00 84.12 91 ASP A CA 1
ATOM 734 C C . ASP A 1 91 ? 4.300 8.669 -32.459 1.00 84.12 91 ASP A C 1
ATOM 736 O O . ASP A 1 91 ? 3.533 9.287 -33.196 1.00 84.12 91 ASP A O 1
ATOM 740 N N . ASN A 1 92 ? 5.262 9.304 -31.777 1.00 76.88 92 ASN A N 1
ATOM 741 C CA . ASN A 1 92 ? 5.460 10.760 -31.727 1.00 76.88 92 ASN A CA 1
ATOM 742 C C . ASN A 1 92 ? 4.230 11.570 -31.266 1.00 76.88 92 ASN A C 1
ATOM 744 O O . ASN A 1 92 ? 4.181 12.780 -31.489 1.00 76.88 92 ASN A O 1
ATOM 748 N N . GLN A 1 93 ? 3.248 10.928 -30.633 1.00 76.12 93 GLN A N 1
ATOM 749 C CA . GLN A 1 93 ? 1.995 11.561 -30.204 1.00 76.12 93 GLN A CA 1
ATOM 750 C C . GLN A 1 93 ? 1.760 11.433 -28.706 1.00 76.12 93 GLN A C 1
ATOM 752 O O . GLN A 1 93 ? 1.210 12.346 -28.096 1.00 76.12 93 GLN A O 1
ATOM 757 N N . LEU A 1 94 ? 2.188 10.318 -28.119 1.00 82.31 94 LEU A N 1
ATOM 758 C CA . LEU A 1 94 ? 2.014 10.039 -26.704 1.00 82.31 94 LEU A CA 1
ATOM 759 C C . LEU A 1 94 ? 3.372 10.113 -26.016 1.00 82.31 94 LEU A C 1
ATOM 761 O O . LEU A 1 94 ? 4.339 9.509 -26.487 1.00 82.31 94 LEU A O 1
ATOM 765 N N . SER A 1 95 ? 3.443 10.839 -24.903 1.00 89.62 95 SER A N 1
ATOM 766 C CA . SER A 1 95 ? 4.671 10.971 -24.125 1.00 89.62 95 SER A CA 1
ATOM 767 C C . SER A 1 95 ? 4.402 10.969 -22.631 1.00 89.62 95 SER A C 1
ATOM 769 O O . SER A 1 95 ? 3.481 11.645 -22.171 1.00 89.62 95 SER A O 1
ATOM 771 N N . VAL A 1 96 ? 5.255 10.282 -21.876 1.00 92.12 96 VAL A N 1
ATOM 772 C CA . VAL A 1 96 ? 5.270 10.348 -20.412 1.00 92.12 96 VAL A CA 1
ATOM 773 C C . VAL A 1 96 ? 6.689 10.571 -19.934 1.00 92.12 96 VAL A C 1
ATOM 775 O O . VAL A 1 96 ? 7.590 9.785 -20.236 1.00 92.12 96 VAL A O 1
ATOM 778 N N . ASP A 1 97 ? 6.871 11.632 -19.156 1.00 93.38 97 ASP A N 1
ATOM 779 C CA . ASP A 1 97 ? 8.185 12.009 -18.65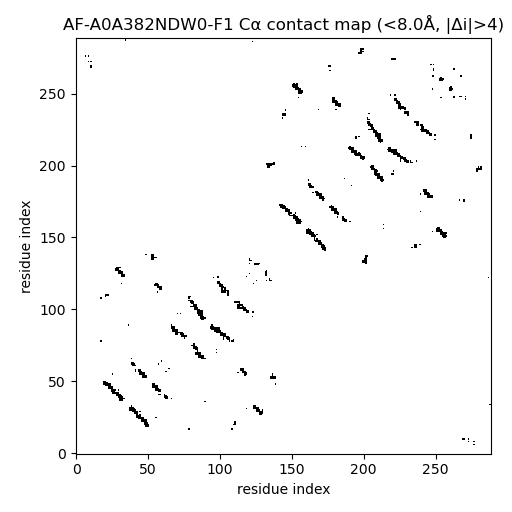9 1.00 93.38 97 ASP A CA 1
ATOM 780 C C . ASP A 1 97 ? 8.623 11.153 -17.468 1.00 93.38 97 ASP A C 1
ATOM 782 O O . ASP A 1 97 ? 7.848 10.927 -16.526 1.00 93.38 97 ASP A O 1
ATOM 786 N N . ASN A 1 98 ? 9.899 10.752 -17.469 1.00 92.94 98 ASN A N 1
ATOM 787 C CA . ASN A 1 98 ? 10.567 10.031 -16.381 1.00 92.94 98 ASN A CA 1
ATOM 788 C C . ASN A 1 98 ? 9.717 8.863 -15.862 1.00 92.94 98 ASN A C 1
ATOM 790 O O . ASN A 1 98 ? 9.356 8.822 -14.682 1.00 92.94 98 ASN A O 1
ATOM 794 N N . ALA A 1 99 ? 9.291 7.989 -16.770 1.00 93.44 99 ALA A N 1
ATOM 795 C CA . ALA A 1 99 ? 8.368 6.894 -16.486 1.00 93.44 99 ALA A CA 1
ATOM 796 C C . ALA A 1 99 ? 9.082 5.559 -16.241 1.00 93.44 99 ALA A C 1
ATOM 798 O O . ALA A 1 99 ? 8.527 4.688 -15.575 1.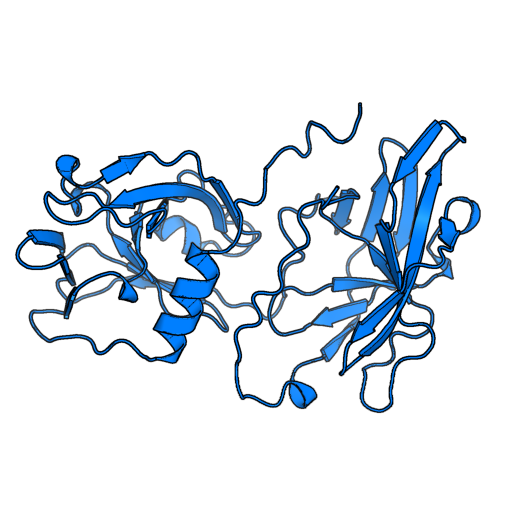00 93.44 99 ALA A O 1
ATOM 799 N N . MET A 1 100 ? 10.311 5.432 -16.741 1.00 97.50 100 MET A N 1
ATOM 800 C CA . MET A 1 100 ? 11.202 4.302 -16.503 1.00 97.50 100 MET A CA 1
ATOM 801 C C . MET A 1 100 ? 12.474 4.797 -15.815 1.00 97.50 100 MET A C 1
ATOM 803 O O . MET A 1 100 ? 12.973 5.878 -16.148 1.00 97.50 100 MET A O 1
ATOM 807 N N . TRP A 1 101 ? 13.011 4.010 -14.885 1.00 97.50 101 TRP A N 1
ATOM 808 C CA . TRP A 1 101 ? 14.308 4.264 -14.262 1.00 97.50 101 TRP A CA 1
ATOM 809 C C . TRP A 1 101 ? 15.156 2.999 -14.179 1.00 97.50 101 TRP A C 1
ATOM 811 O O . TRP A 1 101 ?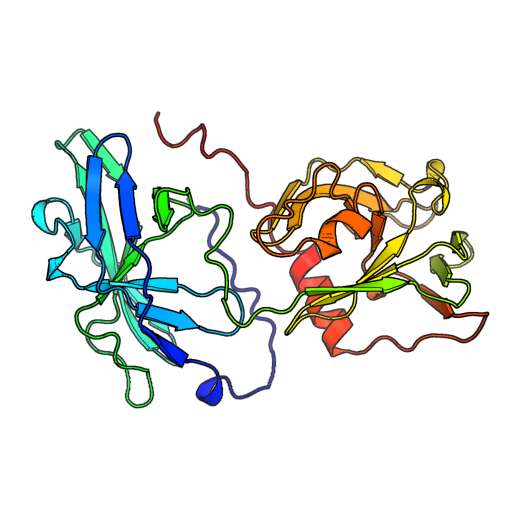 14.645 1.880 -14.212 1.00 97.50 101 TRP A O 1
ATOM 821 N N . ALA A 1 102 ? 16.465 3.180 -14.039 1.00 97.00 102 ALA A N 1
ATOM 822 C CA . ALA A 1 102 ? 17.415 2.092 -13.855 1.00 97.00 102 ALA A CA 1
ATOM 823 C C . ALA A 1 102 ? 18.608 2.548 -13.016 1.00 97.00 102 ALA A C 1
ATOM 825 O O . ALA A 1 102 ? 18.975 3.723 -13.031 1.00 97.00 102 ALA A O 1
ATOM 826 N N . TYR A 1 103 ? 19.239 1.601 -12.327 1.00 95.19 103 TYR A N 1
ATOM 827 C CA . TYR A 1 103 ? 20.547 1.789 -11.706 1.00 95.19 103 TYR A CA 1
ATOM 828 C C . TYR A 1 103 ? 21.591 1.129 -12.611 1.00 95.19 103 TYR A C 1
ATOM 830 O O . TYR A 1 103 ? 21.816 -0.076 -12.543 1.00 95.19 103 TYR A O 1
ATOM 838 N N . GLU A 1 104 ? 22.182 1.905 -13.522 1.00 91.38 104 GLU A N 1
ATOM 839 C CA . GLU A 1 104 ? 23.133 1.383 -14.520 1.00 91.38 104 GLU A CA 1
ATOM 840 C C . GLU A 1 104 ? 24.506 1.041 -13.919 1.00 91.38 104 GLU A C 1
ATOM 842 O O . GLU A 1 104 ? 25.205 0.151 -14.415 1.00 91.38 104 GLU A O 1
ATOM 847 N N . ASP A 1 105 ? 24.862 1.728 -12.832 1.00 90.19 105 ASP A N 1
ATOM 848 C CA . ASP A 1 105 ? 26.070 1.501 -12.039 1.00 90.19 105 ASP A CA 1
ATOM 849 C C . ASP A 1 105 ? 25.714 1.469 -10.539 1.00 90.19 105 ASP A C 1
ATOM 851 O O . ASP A 1 105 ? 25.917 2.460 -9.826 1.00 90.19 105 ASP A O 1
ATOM 855 N N . PRO A 1 106 ? 25.081 0.377 -10.052 1.00 88.81 106 PRO A N 1
ATOM 856 C CA . PRO A 1 106 ? 24.722 0.258 -8.646 1.00 88.81 106 PRO A CA 1
ATOM 857 C C . PRO A 1 106 ? 25.959 0.301 -7.743 1.00 88.81 106 PRO A C 1
ATOM 859 O O . PRO A 1 106 ? 27.010 -0.247 -8.079 1.00 88.81 106 PRO A O 1
ATOM 862 N N . VAL A 1 107 ? 25.834 0.927 -6.571 1.00 86.88 107 VAL A N 1
ATOM 863 C CA . VAL A 1 107 ? 26.936 0.988 -5.593 1.00 86.88 107 VAL A CA 1
ATOM 864 C C . VAL A 1 107 ? 27.259 -0.388 -5.007 1.00 86.88 107 VAL A C 1
ATOM 866 O O . VAL A 1 107 ? 26.407 -1.275 -4.938 1.00 86.88 107 VAL A O 1
ATOM 869 N N . GLU A 1 108 ? 28.492 -0.552 -4.524 1.00 82.94 108 GLU A N 1
ATOM 870 C CA . GLU A 1 108 ? 28.912 -1.758 -3.806 1.00 82.94 108 GLU A CA 1
ATOM 871 C C . GLU A 1 108 ? 27.978 -2.041 -2.613 1.00 82.94 108 GLU A C 1
ATOM 873 O O . GLU A 1 108 ? 27.694 -1.156 -1.806 1.00 82.94 108 GLU A O 1
ATOM 878 N N . GLY A 1 109 ? 27.483 -3.279 -2.516 1.00 81.12 109 GLY A N 1
ATOM 879 C CA . GLY A 1 109 ? 26.509 -3.699 -1.501 1.00 81.12 109 GLY A CA 1
ATOM 880 C C . GLY A 1 109 ? 25.040 -3.598 -1.932 1.00 81.12 109 GLY A C 1
ATOM 881 O O . GLY A 1 109 ? 24.184 -4.175 -1.265 1.00 81.12 109 GLY A O 1
ATOM 882 N N . CYS A 1 110 ? 24.732 -2.941 -3.055 1.00 83.81 110 CYS A N 1
ATOM 883 C CA . CYS A 1 110 ? 23.417 -3.041 -3.683 1.00 83.81 110 CYS A CA 1
ATOM 884 C C . CYS A 1 110 ? 23.262 -4.422 -4.354 1.00 83.81 110 CYS A C 1
ATOM 886 O O . CYS A 1 110 ? 24.222 -4.902 -4.968 1.00 83.81 110 CYS A O 1
ATOM 888 N N . PRO A 1 111 ? 22.086 -5.077 -4.274 1.00 85.75 111 PRO A N 1
ATOM 889 C CA . PRO A 1 111 ? 21.782 -6.204 -5.151 1.00 85.75 111 PRO A CA 1
ATOM 890 C C . PRO A 1 111 ? 22.040 -5.854 -6.623 1.00 85.75 111 PRO A C 1
ATOM 892 O O . PRO A 1 111 ? 21.831 -4.713 -7.035 1.00 85.75 111 PRO A O 1
ATOM 895 N N . ASP A 1 112 ? 22.492 -6.824 -7.420 1.00 88.06 112 ASP A N 1
ATOM 896 C CA . ASP A 1 112 ? 22.835 -6.569 -8.821 1.00 88.06 112 ASP A CA 1
ATOM 897 C C . ASP A 1 112 ? 21.574 -6.291 -9.654 1.00 88.06 112 ASP A C 1
ATOM 899 O O . ASP A 1 112 ? 20.869 -7.201 -10.086 1.00 88.06 112 ASP A O 1
ATOM 903 N N . LEU A 1 113 ? 21.282 -5.003 -9.837 1.00 93.69 113 LEU A N 1
ATOM 904 C CA . LEU A 1 113 ? 20.200 -4.483 -10.676 1.00 93.69 113 LEU A CA 1
ATOM 905 C C . LEU A 1 113 ? 20.711 -4.047 -12.057 1.00 93.69 113 LEU A C 1
ATOM 907 O O . LEU A 1 113 ? 19.955 -3.486 -12.855 1.00 93.69 113 LEU A O 1
ATOM 911 N N . LYS A 1 114 ? 21.997 -4.273 -12.355 1.00 94.12 114 LYS A N 1
ATOM 912 C CA . LYS A 1 114 ? 22.604 -3.819 -13.601 1.00 94.12 114 LYS A CA 1
ATOM 913 C C . LYS A 1 114 ? 21.971 -4.534 -14.790 1.00 94.12 114 LYS A C 1
ATOM 915 O O . LYS A 1 114 ? 21.849 -5.753 -14.820 1.00 94.12 114 LYS A O 1
ATOM 920 N N . GLY A 1 115 ? 21.611 -3.764 -15.813 1.00 96.06 115 GLY A N 1
ATOM 921 C CA . GLY A 1 115 ? 20.958 -4.302 -17.008 1.00 96.06 115 GLY A CA 1
ATOM 922 C C . GLY A 1 115 ? 19.441 -4.474 -16.874 1.00 96.06 115 GLY A C 1
ATOM 923 O O . GLY A 1 115 ? 18.817 -4.967 -17.817 1.00 96.06 115 GLY A O 1
ATOM 924 N N . TYR A 1 116 ? 18.854 -4.032 -15.758 1.00 98.19 116 TYR A N 1
ATOM 925 C CA . TYR A 1 116 ? 17.414 -4.012 -15.537 1.00 98.19 116 TYR A CA 1
ATOM 926 C C . TYR A 1 116 ? 16.887 -2.586 -15.355 1.00 98.19 116 TYR A C 1
ATOM 928 O O . TYR A 1 116 ? 17.603 -1.690 -14.907 1.00 98.19 116 TYR A O 1
ATOM 936 N N . ALA A 1 117 ? 15.606 -2.399 -15.654 1.00 98.06 117 ALA A N 1
ATOM 937 C CA . ALA A 1 117 ? 14.875 -1.160 -15.438 1.00 98.06 117 ALA A CA 1
ATOM 938 C C . ALA A 1 117 ? 13.505 -1.433 -14.807 1.00 98.06 117 ALA A C 1
ATOM 940 O O . ALA A 1 117 ? 12.926 -2.503 -14.991 1.00 98.06 117 ALA A O 1
ATOM 941 N N . ALA A 1 118 ? 12.981 -0.452 -14.082 1.00 96.88 118 ALA A N 1
ATOM 942 C CA . ALA A 1 118 ? 11.658 -0.479 -13.471 1.00 96.88 118 ALA A CA 1
ATOM 943 C C . ALA A 1 118 ? 10.800 0.685 -13.993 1.00 96.88 118 ALA A C 1
ATOM 945 O O . ALA A 1 118 ? 11.314 1.640 -14.582 1.00 96.88 118 ALA A O 1
ATOM 946 N N . PHE A 1 119 ? 9.483 0.582 -13.807 1.00 95.06 119 PHE A N 1
ATOM 947 C CA . PHE A 1 119 ? 8.493 1.527 -14.330 1.00 95.06 119 PHE A CA 1
ATOM 948 C C . PHE A 1 119 ? 7.607 2.078 -13.219 1.00 95.06 119 PHE A C 1
ATOM 950 O O . PHE A 1 119 ? 7.242 1.369 -12.283 1.00 95.06 119 PHE A O 1
ATOM 957 N N . TYR A 1 120 ? 7.215 3.344 -13.350 1.00 88.88 120 TYR A N 1
ATOM 958 C CA . TYR A 1 120 ? 6.345 4.004 -12.382 1.00 88.88 120 TYR A CA 1
ATOM 959 C C . TYR A 1 120 ? 4.902 3.557 -12.606 1.00 88.88 120 TYR A C 1
ATOM 961 O O . TYR A 1 120 ? 4.268 3.970 -13.577 1.00 88.88 120 TYR A O 1
ATOM 969 N N . PHE A 1 121 ? 4.375 2.724 -11.707 1.00 81.44 121 PHE A N 1
ATOM 970 C CA . PHE A 1 121 ? 3.016 2.163 -11.797 1.00 81.44 121 PHE A CA 1
ATOM 971 C C . PHE A 1 121 ? 1.912 3.233 -11.753 1.00 81.44 121 PHE A C 1
ATOM 973 O O . PHE A 1 121 ? 0.831 3.077 -12.320 1.00 81.44 121 PHE A O 1
ATOM 980 N N . ASP A 1 122 ? 2.183 4.370 -11.115 1.00 76.12 122 ASP A N 1
ATOM 981 C CA . ASP A 1 122 ? 1.296 5.531 -11.118 1.00 76.12 122 ASP A CA 1
ATOM 982 C C . ASP A 1 122 ? 1.282 6.259 -12.468 1.00 76.12 122 ASP A C 1
ATOM 984 O O . ASP A 1 122 ? 0.363 7.029 -12.722 1.00 76.12 122 ASP A O 1
ATOM 988 N N . LYS A 1 123 ? 2.211 5.957 -13.381 1.00 86.75 123 LYS A N 1
ATOM 989 C CA . LYS A 1 123 ? 2.283 6.533 -14.730 1.00 86.75 123 LYS A CA 1
ATOM 990 C C . LYS A 1 123 ? 1.962 5.537 -15.842 1.00 86.75 123 LYS A C 1
ATOM 992 O O . LYS A 1 123 ? 1.339 5.927 -16.823 1.00 86.75 123 LYS A O 1
ATOM 997 N N . ILE A 1 124 ? 2.343 4.274 -15.676 1.00 90.38 124 ILE A N 1
ATOM 998 C CA . ILE A 1 124 ? 2.300 3.231 -16.707 1.00 90.38 124 ILE A CA 1
ATOM 999 C C . ILE A 1 124 ? 1.566 2.005 -16.175 1.00 90.38 124 ILE A C 1
ATOM 1001 O O . ILE A 1 124 ? 1.741 1.634 -15.014 1.00 90.38 124 ILE A O 1
ATOM 1005 N N . ASP A 1 125 ? 0.750 1.380 -17.020 1.00 93.06 125 ASP A N 1
ATOM 1006 C CA . ASP A 1 125 ? 0.000 0.196 -16.626 1.00 93.06 125 ASP A CA 1
ATOM 1007 C C . ASP A 1 125 ? 0.931 -1.015 -16.600 1.00 93.06 125 ASP A C 1
ATOM 1009 O O . ASP A 1 125 ? 1.578 -1.357 -17.592 1.00 93.06 125 ASP A O 1
ATOM 1013 N N . THR A 1 126 ? 0.973 -1.690 -15.456 1.00 93.88 126 THR A N 1
ATOM 1014 C CA . THR A 1 126 ? 1.722 -2.934 -15.285 1.00 93.88 126 THR A CA 1
ATOM 1015 C C . THR A 1 126 ? 0.757 -4.066 -15.014 1.00 93.88 126 THR A C 1
ATOM 1017 O O . THR A 1 126 ? -0.027 -4.013 -14.068 1.00 93.88 126 THR A O 1
ATOM 1020 N N . HIS A 1 127 ? 0.860 -5.121 -15.808 1.00 95.12 127 HIS A N 1
ATOM 1021 C CA . HIS A 1 127 ? 0.100 -6.345 -15.644 1.00 95.12 127 HIS A CA 1
ATOM 1022 C C . HIS A 1 127 ? 1.022 -7.472 -15.181 1.00 95.12 127 HIS A C 1
ATOM 1024 O O . HIS A 1 127 ? 2.089 -7.687 -15.753 1.00 95.12 127 HIS A O 1
ATOM 1030 N N . VAL A 1 128 ? 0.589 -8.216 -14.167 1.00 95.06 128 VAL A N 1
ATOM 1031 C CA . VAL A 1 128 ? 1.246 -9.429 -13.668 1.00 95.06 128 VAL A CA 1
ATOM 1032 C C . VAL A 1 128 ? 0.290 -10.593 -13.880 1.00 95.06 128 VAL A C 1
ATOM 1034 O O . VAL A 1 128 ? -0.850 -10.551 -13.418 1.00 95.06 128 VAL A O 1
ATOM 1037 N N . ASP A 1 129 ? 0.722 -11.604 -14.633 1.00 95.50 129 ASP A N 1
ATOM 1038 C CA . ASP A 1 129 ? -0.099 -12.751 -15.050 1.00 95.50 129 ASP A CA 1
ATOM 1039 C C . ASP A 1 129 ? -1.456 -12.334 -15.654 1.00 95.50 129 ASP A C 1
ATOM 1041 O O . ASP A 1 129 ? -2.495 -12.958 -15.439 1.00 95.50 129 ASP A O 1
ATOM 1045 N N . GLY A 1 130 ? -1.452 -11.229 -16.406 1.00 93.75 130 GLY A N 1
ATOM 1046 C CA . GLY A 1 130 ? -2.640 -10.657 -17.048 1.00 93.75 130 GLY A CA 1
ATOM 1047 C C . GLY A 1 130 ? -3.540 -9.823 -16.129 1.00 93.75 130 GLY A C 1
ATOM 1048 O O . GLY A 1 130 ? -4.530 -9.271 -16.599 1.00 93.75 130 GLY A O 1
ATOM 1049 N N . SER A 1 131 ? -3.209 -9.689 -14.843 1.00 91.19 131 SER A N 1
ATOM 1050 C CA . SER A 1 131 ? -3.939 -8.835 -13.901 1.00 91.19 131 SER A CA 1
ATOM 1051 C C . SER A 1 131 ? -3.244 -7.490 -13.730 1.00 91.19 131 SER A C 1
ATOM 1053 O O . SER A 1 131 ? -2.052 -7.446 -13.435 1.00 91.19 131 SER A O 1
ATOM 1055 N N . LEU A 1 132 ? -3.987 -6.390 -13.868 1.00 90.88 132 LEU A N 1
ATOM 1056 C CA . LEU A 1 132 ? -3.470 -5.045 -13.606 1.00 90.88 132 LEU A CA 1
ATOM 1057 C C . LEU A 1 132 ? -3.025 -4.918 -12.141 1.00 90.88 132 LEU A C 1
ATOM 1059 O O . LEU A 1 132 ? -3.794 -5.222 -11.223 1.00 90.88 132 LEU A O 1
ATOM 1063 N N . VAL A 1 133 ? -1.806 -4.427 -11.922 1.00 88.00 133 VAL A N 1
ATOM 1064 C CA . VAL A 1 133 ? -1.296 -4.072 -10.595 1.00 88.00 133 VAL A CA 1
ATOM 1065 C C . VAL A 1 133 ? -2.061 -2.853 -10.087 1.00 88.00 133 VAL A C 1
ATOM 1067 O O . VAL A 1 133 ? -2.103 -1.810 -10.732 1.00 88.00 133 VAL A O 1
ATOM 1070 N N . ARG A 1 134 ? -2.675 -2.981 -8.908 1.00 83.62 134 ARG A N 1
ATOM 1071 C CA . ARG A 1 134 ? -3.462 -1.914 -8.278 1.00 83.62 134 ARG A CA 1
ATOM 1072 C C . ARG A 1 134 ? -2.733 -1.376 -7.054 1.00 83.62 134 ARG A C 1
ATOM 1074 O O . ARG A 1 134 ? -2.375 -2.142 -6.159 1.00 83.62 134 ARG A O 1
ATOM 1081 N N . GLY A 1 135 ? -2.551 -0.060 -6.988 1.00 81.50 135 GLY A N 1
ATOM 1082 C CA . GLY A 1 135 ? -1.727 0.573 -5.959 1.00 81.50 135 GLY A CA 1
ATOM 1083 C C . GLY A 1 135 ? -0.246 0.315 -6.229 1.00 81.50 135 GLY A C 1
ATOM 1084 O O . GLY A 1 135 ? 0.345 0.973 -7.074 1.00 81.50 135 GLY A O 1
ATOM 1085 N N . HIS A 1 136 ? 0.339 -0.658 -5.534 1.00 84.94 136 HIS A N 1
ATOM 1086 C CA . HIS A 1 136 ? 1.736 -1.055 -5.702 1.00 84.94 136 HIS A CA 1
ATOM 1087 C C . HIS A 1 136 ? 1.865 -2.579 -5.825 1.00 84.94 136 HIS A C 1
ATOM 1089 O O . HIS A 1 136 ? 0.922 -3.332 -5.543 1.00 84.94 136 HIS A O 1
ATOM 1095 N N . VAL A 1 137 ? 3.050 -3.042 -6.222 1.00 87.75 137 VAL A N 1
ATOM 1096 C CA . VAL A 1 137 ? 3.362 -4.471 -6.337 1.00 87.75 137 VAL A CA 1
ATOM 1097 C C . VAL A 1 137 ? 3.244 -5.136 -4.967 1.00 87.75 137 VAL A C 1
ATOM 1099 O O . VAL A 1 137 ? 3.617 -4.572 -3.935 1.00 87.75 137 VAL A O 1
ATOM 1102 N N . ARG A 1 138 ? 2.680 -6.344 -4.938 1.00 87.88 138 ARG A N 1
ATOM 1103 C CA . ARG A 1 138 ? 2.539 -7.121 -3.704 1.00 87.88 138 ARG A CA 1
ATOM 1104 C C . ARG A 1 138 ? 3.883 -7.732 -3.320 1.00 87.88 138 ARG A C 1
ATOM 1106 O O . ARG A 1 138 ? 4.539 -8.363 -4.139 1.00 87.88 138 ARG A O 1
ATOM 1113 N N . ASN A 1 139 ? 4.250 -7.599 -2.050 1.00 89.69 139 ASN A N 1
ATOM 1114 C CA . ASN A 1 139 ? 5.340 -8.358 -1.455 1.00 89.69 139 ASN A CA 1
ATOM 1115 C C . ASN A 1 139 ? 4.836 -9.784 -1.159 1.00 89.69 139 ASN A C 1
ATOM 1117 O O . ASN A 1 139 ? 3.911 -9.926 -0.353 1.00 89.69 139 ASN A O 1
ATOM 1121 N N . PRO A 1 140 ? 5.418 -10.832 -1.772 1.00 89.12 140 PRO A N 1
ATOM 1122 C CA . PRO A 1 140 ? 4.976 -12.213 -1.572 1.00 89.12 140 PRO A CA 1
ATOM 1123 C C . PRO A 1 140 ? 5.204 -12.715 -0.139 1.00 89.12 140 PRO A C 1
ATOM 1125 O O . PRO A 1 140 ? 4.545 -13.657 0.291 1.00 89.12 140 PRO A O 1
ATOM 1128 N N . HIS A 1 141 ? 6.087 -12.066 0.625 1.00 88.69 141 HIS A N 1
ATOM 1129 C CA . HIS A 1 141 ? 6.380 -12.404 2.022 1.00 88.69 141 HIS A CA 1
ATOM 1130 C C . HIS A 1 141 ? 5.501 -11.645 3.022 1.00 88.69 141 HIS A C 1
ATOM 1132 O O . HIS A 1 141 ? 5.660 -11.796 4.235 1.00 88.69 141 HIS A O 1
ATOM 1138 N N . LYS A 1 142 ? 4.579 -10.801 2.542 1.00 88.75 142 LYS A N 1
ATOM 1139 C CA . LYS A 1 142 ? 3.641 -10.077 3.400 1.00 88.75 142 LYS A CA 1
ATOM 1140 C C . LYS A 1 142 ? 2.652 -11.065 4.021 1.00 88.75 142 LYS A C 1
ATOM 1142 O O . LYS A 1 142 ? 2.002 -11.833 3.322 1.00 88.75 142 LYS A O 1
ATOM 1147 N N . VAL A 1 1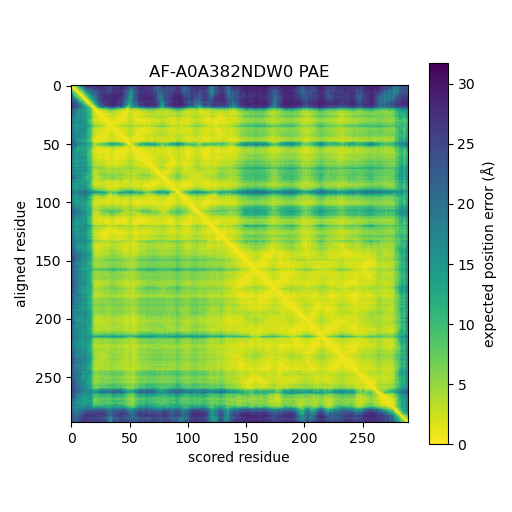43 ? 2.484 -11.000 5.336 1.00 92.06 143 VAL A N 1
ATOM 1148 C CA . VAL A 1 143 ? 1.447 -11.736 6.063 1.00 92.06 143 VAL A CA 1
ATOM 1149 C C . VAL A 1 143 ? 0.454 -10.734 6.629 1.00 92.06 143 VAL A C 1
ATOM 1151 O O . VAL A 1 143 ? 0.844 -9.734 7.233 1.00 92.06 143 VAL A O 1
ATOM 1154 N N . ILE A 1 144 ? -0.832 -11.010 6.423 1.00 94.44 144 ILE A N 1
ATOM 1155 C CA . ILE A 1 144 ? -1.939 -10.286 7.046 1.00 94.44 144 ILE A CA 1
ATOM 1156 C C . ILE A 1 144 ? -2.823 -11.311 7.737 1.00 94.44 144 ILE A C 1
ATOM 1158 O O . ILE A 1 144 ? -3.281 -12.262 7.101 1.00 94.44 144 ILE A O 1
ATOM 1162 N N . ALA A 1 145 ? -3.073 -11.087 9.020 1.00 96.50 145 ALA A N 1
ATOM 1163 C CA . ALA A 1 145 ? -3.949 -11.912 9.833 1.00 96.50 145 ALA A CA 1
ATOM 1164 C C . ALA A 1 145 ? -4.942 -11.030 10.588 1.00 96.50 145 ALA A C 1
ATOM 1166 O O . ALA A 1 145 ? -4.620 -9.910 10.988 1.00 96.50 145 ALA A O 1
ATOM 1167 N N . VAL A 1 146 ? -6.159 -11.537 10.782 1.00 97.81 146 VAL A N 1
ATOM 1168 C CA . VAL A 1 146 ? -7.209 -10.827 11.521 1.00 97.81 146 VAL A CA 1
ATOM 1169 C C . VAL A 1 146 ? -7.700 -11.693 12.674 1.00 97.81 146 VAL A C 1
ATOM 1171 O O . VAL A 1 146 ? -8.214 -12.796 12.476 1.00 97.81 146 VAL A O 1
ATOM 1174 N N . HIS A 1 147 ? -7.585 -11.173 13.894 1.00 97.38 147 HIS A N 1
ATOM 1175 C CA . HIS A 1 147 ? -7.921 -11.887 15.122 1.00 97.38 147 HIS A CA 1
ATOM 1176 C C . HIS A 1 147 ? -8.998 -11.156 15.922 1.00 97.38 147 HIS A C 1
ATOM 1178 O O . HIS A 1 147 ? -8.974 -9.938 16.059 1.00 97.38 147 HIS A O 1
ATOM 1184 N N . ALA A 1 148 ? -9.940 -11.903 16.500 1.00 97.88 148 ALA A N 1
ATOM 1185 C CA . ALA A 1 148 ? -10.931 -11.324 17.401 1.00 97.88 148 ALA A CA 1
ATOM 1186 C C . ALA A 1 148 ? -10.274 -10.826 18.697 1.00 97.88 148 ALA A C 1
ATOM 1188 O O . ALA A 1 148 ? -9.514 -11.555 19.343 1.00 97.88 148 ALA A O 1
ATOM 1189 N N . VAL A 1 149 ? -10.627 -9.612 19.112 1.00 97.25 149 VAL A N 1
ATOM 1190 C CA . VAL A 1 149 ? -10.223 -9.045 20.399 1.00 97.25 149 VAL A CA 1
ATOM 1191 C C . VAL A 1 149 ? -11.219 -9.516 21.454 1.00 97.25 149 VAL A C 1
ATOM 1193 O O . VAL A 1 149 ? -12.412 -9.246 21.373 1.00 97.25 149 VAL A O 1
ATOM 1196 N N . LYS A 1 150 ? -10.740 -10.253 22.461 1.00 95.88 150 LYS A N 1
ATOM 1197 C CA . LYS A 1 150 ? -11.604 -10.818 23.519 1.00 95.88 150 LYS A CA 1
ATOM 1198 C C . LYS A 1 150 ? -11.976 -9.791 24.589 1.00 95.88 150 LYS A C 1
ATOM 1200 O O . LYS A 1 150 ? -12.927 -9.982 25.346 1.00 95.88 150 LYS A O 1
ATOM 1205 N N . GLN A 1 151 ? -11.173 -8.745 24.713 1.00 96.62 151 GLN A N 1
ATOM 1206 C CA . GLN A 1 151 ? -11.315 -7.682 25.691 1.00 96.62 151 GLN A CA 1
ATOM 1207 C C . GLN A 1 151 ? -12.276 -6.606 25.174 1.00 96.62 151 GLN A C 1
ATOM 1209 O O . GLN A 1 151 ? -12.351 -6.337 23.981 1.00 96.62 151 GLN A O 1
ATOM 1214 N N . ARG A 1 152 ? -12.979 -5.934 26.090 1.00 97.62 152 ARG A N 1
ATOM 1215 C CA . ARG A 1 152 ? -13.709 -4.704 25.776 1.00 97.62 152 ARG A CA 1
ATOM 1216 C C . ARG A 1 152 ? -12.710 -3.612 25.407 1.00 97.62 152 ARG A C 1
ATOM 1218 O O . ARG A 1 152 ? -11.863 -3.273 26.233 1.00 97.62 152 ARG A O 1
ATOM 1225 N N . VAL A 1 153 ? -12.856 -3.050 24.219 1.00 98.00 153 VAL A N 1
ATOM 1226 C CA . VAL A 1 153 ? -12.064 -1.934 23.707 1.00 98.00 153 VAL A CA 1
ATOM 1227 C C . VAL A 1 153 ? -12.794 -0.636 24.030 1.00 98.00 153 VAL A C 1
ATOM 1229 O O . VAL A 1 153 ? -13.974 -0.490 23.715 1.00 98.00 153 VAL A O 1
ATOM 1232 N N . CYS A 1 154 ? -12.108 0.300 24.680 1.00 98.00 154 CYS A N 1
ATOM 1233 C CA . CYS A 1 154 ? -12.625 1.642 24.923 1.00 98.00 154 CYS A CA 1
ATOM 1234 C C . CYS A 1 154 ? -11.573 2.680 24.542 1.00 98.00 154 CYS A C 1
ATOM 1236 O O . CYS A 1 154 ? -10.449 2.615 25.036 1.00 98.00 154 CYS A O 1
ATOM 1238 N N . MET A 1 155 ? -11.933 3.628 23.678 1.00 96.88 155 MET A N 1
ATOM 1239 C CA . MET A 1 155 ? -11.033 4.686 23.216 1.00 96.88 155 MET A CA 1
ATOM 1240 C C . MET A 1 155 ? -11.661 6.055 23.449 1.00 96.88 155 MET A C 1
ATOM 1242 O O . MET A 1 155 ? -12.858 6.249 23.207 1.00 96.88 155 MET A O 1
ATOM 1246 N N . LYS A 1 156 ? -10.855 6.998 23.938 1.00 96.00 156 LYS A N 1
ATOM 1247 C CA . LYS A 1 156 ? -11.309 8.333 24.326 1.00 96.00 156 LYS A CA 1
ATOM 1248 C C . LYS A 1 156 ? -10.446 9.431 23.732 1.00 96.00 156 LYS A C 1
ATOM 1250 O O . LYS A 1 156 ? -9.226 9.295 23.650 1.00 96.00 156 LYS A O 1
ATOM 1255 N N . ILE A 1 157 ? -11.091 10.539 23.397 1.00 94.69 157 ILE A N 1
ATOM 1256 C CA . ILE A 1 157 ? -10.443 11.828 23.161 1.00 94.69 157 ILE A CA 1
ATOM 1257 C C . ILE A 1 157 ? -10.936 12.730 24.285 1.00 94.69 157 ILE A C 1
ATOM 1259 O O . ILE A 1 157 ? -12.135 12.953 24.424 1.00 94.69 157 ILE A O 1
ATOM 1263 N N . LYS A 1 158 ? -10.025 13.193 25.141 1.00 91.56 158 LYS A N 1
ATOM 1264 C CA . LYS A 1 158 ? -10.345 13.893 26.387 1.00 91.56 158 LYS A CA 1
ATOM 1265 C C . LYS A 1 158 ? -11.361 13.107 27.222 1.00 91.56 158 LYS A C 1
ATOM 1267 O O . LYS A 1 158 ? -11.064 12.009 27.694 1.00 91.56 158 LYS A O 1
ATOM 1272 N N . GLN A 1 159 ? -12.539 13.680 27.443 1.00 91.56 159 GLN A N 1
ATOM 1273 C CA . GLN A 1 159 ? -13.610 13.074 28.231 1.00 91.56 159 GLN A CA 1
ATOM 1274 C C . GLN A 1 159 ? -14.591 12.272 27.365 1.00 91.56 159 GLN A C 1
ATOM 1276 O O . GLN A 1 159 ? -15.309 11.422 27.899 1.00 91.56 159 GLN A O 1
ATOM 1281 N N . ASP A 1 160 ? -14.585 12.485 26.047 1.00 95.62 160 ASP A N 1
ATOM 1282 C CA . ASP A 1 160 ? -15.492 11.824 25.119 1.00 95.62 160 ASP A CA 1
ATOM 1283 C C . ASP A 1 160 ? -15.105 10.363 24.914 1.00 95.62 160 ASP A C 1
ATOM 1285 O O . ASP A 1 160 ? -13.977 10.028 24.545 1.00 95.62 160 ASP A O 1
ATOM 1289 N N . VAL A 1 161 ? -16.075 9.474 25.130 1.00 96.88 161 VAL A N 1
ATOM 1290 C CA . VAL A 1 161 ? -15.959 8.059 24.771 1.00 96.88 161 VAL A CA 1
ATOM 1291 C C . VAL A 1 161 ? -16.359 7.910 23.312 1.00 96.88 161 VAL A C 1
ATOM 1293 O O . VAL A 1 161 ? -17.544 7.953 22.982 1.00 96.88 161 VAL A O 1
ATOM 1296 N N . ILE A 1 162 ? -15.355 7.755 22.453 1.00 97.56 162 ILE A N 1
ATOM 1297 C CA . ILE A 1 162 ? -15.538 7.643 21.004 1.00 97.56 162 ILE A CA 1
ATOM 1298 C C . ILE A 1 162 ? -15.830 6.195 20.614 1.00 97.56 162 ILE A C 1
ATOM 1300 O O . ILE A 1 162 ? -16.730 5.946 19.823 1.00 97.56 162 ILE A O 1
ATOM 1304 N N . VAL A 1 163 ? -15.089 5.249 21.198 1.00 98.19 163 VAL A N 1
ATOM 1305 C CA . VAL A 1 163 ? -15.242 3.808 20.961 1.00 98.19 163 VAL A CA 1
ATOM 1306 C C . VAL A 1 163 ? -15.538 3.119 22.286 1.00 98.19 163 VAL A C 1
ATOM 1308 O O . VAL A 1 163 ? -14.832 3.337 23.275 1.00 98.19 163 VAL A O 1
ATOM 1311 N N . ASP A 1 164 ? -16.546 2.252 22.296 1.00 97.75 164 ASP A N 1
ATOM 1312 C CA . ASP A 1 164 ? -16.859 1.355 23.408 1.00 97.75 164 ASP A CA 1
ATOM 1313 C C . ASP A 1 164 ? -17.520 0.075 22.884 1.00 97.75 164 ASP A C 1
ATOM 1315 O O . ASP A 1 164 ? -18.706 0.060 22.562 1.00 97.75 164 ASP A O 1
ATOM 1319 N N . THR A 1 165 ? -16.748 -1.008 22.769 1.00 98.44 165 THR A N 1
ATOM 1320 C CA . THR A 1 165 ? -17.245 -2.256 22.177 1.00 98.44 165 THR A CA 1
ATOM 1321 C C . THR A 1 165 ? -16.558 -3.501 22.737 1.00 98.44 165 THR A C 1
ATOM 1323 O O . THR A 1 165 ? -15.435 -3.455 23.236 1.00 98.44 165 THR A O 1
ATOM 1326 N N . ARG A 1 166 ? -17.248 -4.644 22.659 1.00 98.12 166 ARG A N 1
ATOM 1327 C CA . ARG A 1 166 ? -16.671 -5.997 22.816 1.00 98.12 166 ARG A CA 1
ATOM 1328 C C . ARG A 1 166 ? -16.571 -6.755 21.492 1.00 98.12 166 ARG A C 1
ATOM 1330 O O . ARG A 1 166 ? -16.059 -7.865 21.468 1.00 98.12 166 ARG A O 1
ATOM 1337 N N . ASP A 1 167 ? -17.095 -6.163 20.431 1.00 97.94 167 ASP A N 1
ATOM 1338 C CA . ASP A 1 167 ? -16.969 -6.630 19.064 1.00 97.94 167 ASP A CA 1
ATOM 1339 C C . ASP A 1 167 ? -15.884 -5.781 18.410 1.00 97.94 167 ASP A C 1
ATOM 1341 O O . ASP A 1 167 ? -16.114 -4.633 18.034 1.00 97.94 167 ASP A O 1
ATOM 1345 N N . ALA A 1 168 ? -14.663 -6.297 18.428 1.00 98.25 168 ALA A N 1
ATOM 1346 C CA . ALA A 1 168 ? -13.514 -5.688 17.789 1.00 98.25 168 ALA A CA 1
ATOM 1347 C C . ALA A 1 168 ? -12.615 -6.796 17.251 1.00 98.25 168 ALA A C 1
ATOM 1349 O O . ALA A 1 168 ? -12.520 -7.886 17.828 1.00 98.25 168 ALA A O 1
ATOM 1350 N N . VAL A 1 169 ? -11.919 -6.500 16.165 1.00 98.44 169 VAL A N 1
ATOM 1351 C CA . VAL A 1 169 ? -10.850 -7.343 15.638 1.00 98.44 169 VAL A CA 1
ATOM 1352 C C . VAL A 1 169 ? -9.563 -6.532 15.575 1.00 98.44 169 VAL A C 1
ATOM 1354 O O . VAL A 1 169 ? -9.588 -5.306 15.478 1.00 98.44 169 VAL A O 1
ATOM 1357 N N . VAL A 1 170 ? -8.434 -7.218 15.671 1.00 97.00 170 VAL A N 1
ATOM 1358 C CA . VAL A 1 170 ? -7.114 -6.656 15.420 1.00 97.00 170 VAL A CA 1
ATOM 1359 C C . VAL A 1 170 ? -6.598 -7.244 14.118 1.00 97.00 170 VAL A C 1
ATOM 1361 O O . VAL A 1 170 ? -6.683 -8.455 13.900 1.00 97.00 170 VAL A O 1
ATOM 1364 N N . LEU A 1 171 ? -6.120 -6.378 13.235 1.00 97.06 171 LEU A N 1
ATOM 1365 C CA . LEU A 1 171 ? -5.423 -6.758 12.021 1.00 97.06 171 LEU A CA 1
ATOM 1366 C C . LEU A 1 171 ? -3.930 -6.568 12.254 1.00 97.06 171 LEU A C 1
ATOM 1368 O O . LEU A 1 171 ? -3.492 -5.453 12.538 1.00 97.06 171 LEU A O 1
ATOM 1372 N N . SER A 1 172 ? -3.181 -7.650 12.087 1.00 94.06 172 SER A N 1
ATOM 1373 C CA . SER A 1 172 ? -1.723 -7.663 12.127 1.00 94.06 172 SER A CA 1
ATOM 1374 C C . SER A 1 172 ? -1.187 -7.801 10.714 1.00 94.06 172 SER A C 1
ATOM 1376 O O . SER A 1 172 ? -1.664 -8.632 9.937 1.00 94.06 172 SER A O 1
ATOM 1378 N N . GLU A 1 173 ? -0.196 -6.986 10.375 1.00 89.44 173 GLU A N 1
ATOM 1379 C CA . GLU A 1 173 ? 0.372 -6.925 9.036 1.00 89.44 173 GLU A CA 1
ATOM 1380 C C . GLU A 1 173 ? 1.893 -6.793 9.105 1.00 89.44 173 GLU A C 1
ATOM 1382 O O . GLU A 1 173 ? 2.411 -5.937 9.817 1.00 89.44 173 GLU A O 1
ATOM 1387 N N . THR A 1 174 ? 2.623 -7.623 8.354 1.00 87.69 174 THR A N 1
ATOM 1388 C CA . THR A 1 174 ? 4.095 -7.633 8.384 1.00 87.69 174 THR A CA 1
ATOM 1389 C C . THR A 1 174 ? 4.676 -6.230 8.200 1.00 87.69 174 THR A C 1
ATOM 1391 O O . THR A 1 174 ? 4.421 -5.574 7.186 1.00 87.69 174 THR A O 1
ATOM 1394 N N . GLY A 1 175 ? 5.486 -5.794 9.166 1.00 80.44 175 GLY A N 1
ATOM 1395 C CA . GLY A 1 175 ? 6.183 -4.507 9.133 1.00 80.44 175 GLY A CA 1
ATOM 1396 C C . GLY A 1 175 ? 5.316 -3.290 9.464 1.00 80.44 175 GLY A C 1
ATOM 1397 O O . GLY A 1 175 ? 5.805 -2.174 9.336 1.00 80.44 175 GLY A O 1
ATOM 1398 N N . LEU A 1 176 ? 4.056 -3.472 9.875 1.00 83.62 176 LEU A N 1
ATOM 1399 C CA . LEU A 1 176 ? 3.174 -2.385 10.303 1.00 83.62 176 LEU A CA 1
ATOM 1400 C C . LEU A 1 176 ? 2.631 -2.636 11.719 1.00 83.62 176 LEU A C 1
ATOM 1402 O O . LEU A 1 176 ? 2.477 -3.791 12.117 1.00 83.62 176 LEU A O 1
ATOM 1406 N N . PRO A 1 177 ? 2.305 -1.573 12.477 1.00 87.25 177 PRO A N 1
ATOM 1407 C CA . PRO A 1 177 ? 1.628 -1.724 13.755 1.00 87.25 177 PRO A CA 1
ATOM 1408 C C . PRO A 1 177 ? 0.242 -2.354 13.606 1.00 87.25 177 PRO A C 1
ATOM 1410 O O . PRO A 1 177 ? -0.463 -2.115 12.619 1.00 87.25 177 PRO A O 1
ATOM 1413 N N . ASP A 1 178 ? -0.162 -3.098 14.632 1.00 91.50 178 ASP A N 1
ATOM 1414 C CA . ASP A 1 178 ? -1.494 -3.685 14.738 1.00 91.50 178 ASP A CA 1
ATOM 1415 C C . ASP A 1 178 ? -2.589 -2.612 14.675 1.00 91.50 178 ASP A C 1
ATOM 1417 O O . ASP A 1 178 ? -2.492 -1.548 15.292 1.00 91.50 178 ASP A O 1
ATOM 1421 N N . ARG A 1 179 ? -3.669 -2.902 13.942 1.00 93.62 179 ARG A N 1
ATOM 1422 C CA . ARG A 1 179 ? -4.806 -1.986 13.779 1.00 93.62 179 ARG A CA 1
ATOM 1423 C C . ARG A 1 179 ? -6.075 -2.570 14.353 1.00 93.62 179 ARG A C 1
ATOM 1425 O O . ARG A 1 179 ? -6.492 -3.662 13.972 1.00 93.62 179 ARG A O 1
ATOM 1432 N N . PHE A 1 180 ? -6.725 -1.806 15.224 1.00 96.12 180 PHE A N 1
ATOM 1433 C CA . PHE A 1 180 ? -8.069 -2.133 15.674 1.00 96.12 180 PHE A CA 1
ATOM 1434 C C . PHE A 1 180 ? -9.085 -1.794 14.592 1.00 96.12 180 PHE A C 1
ATOM 1436 O O . PHE A 1 180 ? -9.054 -0.712 14.009 1.00 96.12 180 PHE A O 1
ATOM 1443 N N . TYR A 1 181 ? -10.008 -2.724 14.394 1.00 98.44 181 TYR A N 1
ATOM 1444 C CA . TYR A 1 181 ? -11.198 -2.577 13.581 1.00 98.44 181 TYR A CA 1
ATOM 1445 C C . TYR A 1 181 ? -12.415 -2.831 14.469 1.00 98.44 181 TYR A C 1
ATOM 1447 O O . TYR A 1 181 ? -12.485 -3.846 15.167 1.00 98.44 181 TYR A O 1
ATOM 1455 N N . VAL A 1 182 ? -13.377 -1.914 14.448 1.00 98.62 182 VAL A N 1
ATOM 1456 C CA . VAL A 1 182 ? -14.619 -1.987 15.236 1.00 98.62 182 VAL A CA 1
ATOM 1457 C C . VAL A 1 182 ? -15.834 -1.855 14.317 1.00 98.62 182 VAL A C 1
ATOM 1459 O O . VAL A 1 182 ? -15.717 -1.216 13.275 1.00 98.62 182 VAL A O 1
ATOM 1462 N N . PRO A 1 183 ? -17.005 -2.426 14.640 1.00 98.00 183 PRO A N 1
ATOM 1463 C CA . PRO A 1 183 ? -18.196 -2.213 13.828 1.00 98.00 183 PRO A CA 1
ATOM 1464 C C . PRO A 1 183 ? -18.587 -0.734 13.859 1.00 98.00 183 PRO A C 1
ATOM 1466 O O . PRO A 1 183 ? -18.358 -0.049 14.855 1.00 98.00 183 PRO A O 1
ATOM 1469 N N . GLU A 1 184 ? -19.237 -0.247 12.804 1.00 96.00 184 GLU A N 1
ATOM 1470 C CA . GLU A 1 184 ? -19.694 1.147 12.714 1.00 96.00 184 GLU A CA 1
ATOM 1471 C C . GLU A 1 184 ? -20.526 1.574 13.935 1.00 96.00 184 GLU A C 1
ATOM 1473 O O . GLU A 1 184 ? -20.328 2.653 14.486 1.00 96.00 184 GLU A O 1
ATOM 1478 N N . SER A 1 185 ? -21.371 0.677 14.457 1.00 96.44 185 SER A N 1
ATOM 1479 C CA . SER A 1 185 ? -22.182 0.921 15.656 1.00 96.44 185 SER A CA 1
ATOM 1480 C C . SER A 1 185 ? -21.377 1.166 16.939 1.00 96.44 185 SER A C 1
ATOM 1482 O O . SER A 1 185 ? -21.952 1.607 17.933 1.00 96.44 185 SER A O 1
ATOM 1484 N N . ALA A 1 186 ? -20.077 0.849 16.959 1.00 97.75 186 ALA A N 1
ATOM 1485 C CA . ALA A 1 186 ? -19.196 1.119 18.094 1.00 97.75 186 ALA A CA 1
ATOM 1486 C C . ALA A 1 186 ? -18.793 2.596 18.201 1.00 97.75 186 ALA A C 1
ATOM 1488 O O . ALA A 1 186 ? -18.312 2.998 19.263 1.00 97.75 186 ALA A O 1
ATOM 1489 N N . ILE A 1 187 ? -18.978 3.383 17.133 1.00 97.88 187 ILE A N 1
ATOM 1490 C CA . ILE A 1 187 ? -18.683 4.816 17.098 1.00 97.88 187 ILE A CA 1
ATOM 1491 C C . ILE A 1 187 ? -19.991 5.583 16.896 1.00 97.88 187 ILE A C 1
ATOM 1493 O O . ILE A 1 187 ? -20.640 5.446 15.861 1.00 97.88 187 ILE A O 1
ATOM 1497 N N . PRO A 1 188 ? -20.416 6.417 17.860 1.00 97.69 188 PRO A N 1
ATOM 1498 C CA . PRO A 1 188 ? -21.574 7.274 17.660 1.00 97.69 188 PRO A CA 1
ATOM 1499 C C . PRO A 1 188 ? -21.399 8.185 16.437 1.00 97.69 188 PRO A C 1
ATOM 1501 O O . PRO A 1 188 ? -20.425 8.932 16.365 1.00 97.69 188 PRO A O 1
ATOM 1504 N N . SER A 1 189 ? -22.378 8.192 15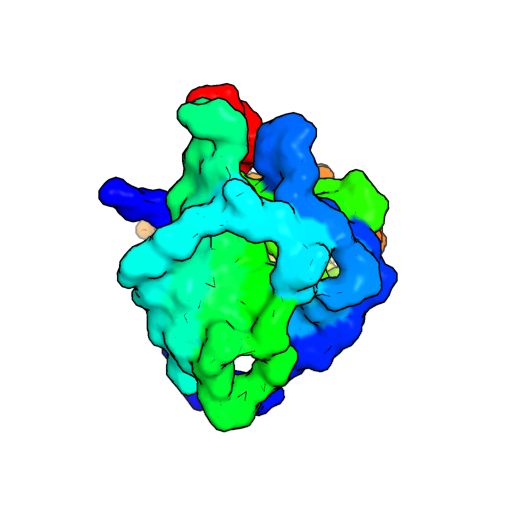.528 1.00 96.25 189 SER A N 1
ATOM 1505 C CA . SER A 1 189 ? -22.305 8.918 14.247 1.00 96.25 189 SER A CA 1
ATOM 1506 C C . SER A 1 189 ? -21.991 10.409 14.378 1.00 96.25 189 SER A C 1
ATOM 1508 O O . SER A 1 189 ? -21.349 10.969 13.504 1.00 96.25 189 SER A O 1
ATOM 1510 N N . ARG A 1 190 ? -22.362 11.052 15.496 1.00 96.56 190 ARG A N 1
ATOM 1511 C CA . ARG A 1 190 ? -22.012 12.457 15.784 1.00 96.56 190 ARG A CA 1
ATOM 1512 C C . ARG A 1 190 ? -20.503 12.740 15.805 1.00 96.56 190 ARG A C 1
ATOM 1514 O O . ARG A 1 190 ? -20.125 13.900 15.724 1.00 96.56 190 ARG A O 1
ATOM 1521 N N . PHE A 1 191 ? -19.673 11.712 15.993 1.00 97.62 191 PHE A N 1
ATOM 1522 C CA . PHE A 1 191 ? -18.218 11.836 15.993 1.00 97.62 191 PHE A CA 1
ATOM 1523 C C . PHE A 1 191 ? -17.599 11.577 14.618 1.00 97.62 191 PHE A C 1
ATOM 1525 O O . PHE A 1 191 ? -16.421 11.869 14.452 1.00 97.62 191 PHE A O 1
ATOM 1532 N N . LEU A 1 192 ? -18.352 11.025 13.660 1.00 97.50 192 LEU A N 1
ATOM 1533 C CA . LEU A 1 192 ? -17.866 10.696 12.323 1.00 97.50 192 LEU A CA 1
ATOM 1534 C C . LEU A 1 192 ? -18.293 11.774 11.329 1.00 97.50 192 LEU A C 1
ATOM 1536 O O . LEU A 1 192 ? -19.477 12.071 11.184 1.00 97.50 192 LEU A O 1
ATOM 1540 N N . GLU A 1 193 ? -17.320 12.319 10.613 1.00 97.56 193 GLU A N 1
ATOM 1541 C CA . GLU A 1 193 ? -17.534 13.212 9.477 1.00 97.56 193 GLU A CA 1
ATOM 1542 C C . GLU A 1 193 ? -16.851 12.612 8.252 1.00 97.56 193 GLU A C 1
ATOM 1544 O O . GLU A 1 193 ? -15.698 12.193 8.340 1.00 97.56 193 GLU A O 1
ATOM 1549 N N . GLU A 1 194 ? -17.562 12.524 7.129 1.00 96.44 194 GLU A N 1
ATOM 1550 C CA . GLU A 1 194 ? -17.002 11.980 5.888 1.00 96.44 194 GLU A CA 1
ATOM 1551 C C . GLU A 1 194 ? -15.801 12.803 5.418 1.00 96.44 194 GLU A C 1
ATOM 1553 O O . GLU A 1 194 ? -15.776 14.025 5.553 1.00 96.44 194 GLU A O 1
ATOM 1558 N N . SER A 1 195 ? -14.803 12.110 4.874 1.00 94.25 195 SER A N 1
ATOM 1559 C CA . SER A 1 195 ? -13.664 12.727 4.212 1.00 94.25 195 SER A CA 1
ATOM 1560 C C . SER A 1 195 ? -13.701 12.440 2.717 1.00 94.25 195 SER A C 1
ATOM 1562 O O . SER A 1 195 ? -14.039 11.330 2.310 1.00 94.25 195 SER A O 1
ATOM 1564 N N . ASP A 1 196 ? -13.231 13.392 1.913 1.00 91.56 196 ASP A N 1
ATOM 1565 C CA . ASP A 1 196 ? -12.988 13.194 0.479 1.00 91.56 196 ASP A CA 1
ATOM 1566 C C . ASP A 1 196 ? -11.771 12.285 0.201 1.00 91.56 196 ASP A C 1
ATOM 1568 O O . ASP A 1 196 ? -11.436 12.001 -0.949 1.00 91.56 196 ASP A O 1
ATOM 1572 N N . ARG A 1 197 ? -11.057 11.837 1.244 1.00 87.44 197 ARG A N 1
ATOM 1573 C CA . ARG A 1 197 ? -9.899 10.956 1.097 1.00 87.44 197 ARG A CA 1
ATOM 1574 C C . ARG A 1 197 ? -10.322 9.519 0.807 1.00 87.44 197 ARG A C 1
ATOM 1576 O O . ARG A 1 197 ? -11.030 8.880 1.586 1.00 87.44 197 ARG A O 1
ATOM 1583 N N . GLU A 1 198 ? -9.725 8.968 -0.244 1.00 86.88 198 GLU A N 1
ATOM 1584 C CA . GLU A 1 198 ? -9.763 7.547 -0.572 1.00 86.88 198 GLU A CA 1
ATOM 1585 C C . GLU A 1 198 ? -8.352 7.003 -0.812 1.00 86.88 198 GLU A C 1
ATOM 1587 O O . GLU A 1 198 ? -7.461 7.710 -1.276 1.00 86.88 198 GLU A O 1
ATOM 1592 N N . THR A 1 199 ? -8.111 5.730 -0.501 1.00 85.56 199 THR A N 1
ATOM 1593 C CA . THR A 1 199 ? -6.820 5.085 -0.797 1.00 85.56 199 THR A CA 1
ATOM 1594 C C . THR A 1 199 ? -7.019 3.680 -1.335 1.00 85.56 199 THR A C 1
ATOM 1596 O O . THR A 1 199 ? -8.047 3.044 -1.098 1.00 85.56 199 THR A O 1
ATOM 1599 N N . VAL A 1 200 ? -6.048 3.187 -2.100 1.00 85.38 200 VAL A N 1
ATOM 1600 C CA . VAL A 1 200 ? -6.036 1.806 -2.591 1.00 85.38 200 VAL A CA 1
ATOM 1601 C C . VAL A 1 200 ? -4.909 1.061 -1.898 1.00 85.38 200 VAL A C 1
ATOM 1603 O O . VAL A 1 200 ? -3.739 1.401 -2.048 1.00 85.38 200 VAL A O 1
ATOM 1606 N N . CYS A 1 201 ? -5.255 0.015 -1.156 1.00 87.94 201 CYS A N 1
ATOM 1607 C CA . CYS A 1 201 ? -4.296 -0.942 -0.634 1.00 87.94 201 CYS A CA 1
ATOM 1608 C C . CYS A 1 201 ? -4.303 -2.183 -1.525 1.00 87.94 201 CYS A C 1
ATOM 1610 O O . CYS A 1 201 ? -5.318 -2.871 -1.610 1.00 87.94 201 CYS A O 1
ATOM 1612 N N . THR A 1 202 ? -3.155 -2.541 -2.104 1.00 89.06 202 THR A N 1
ATOM 1613 C CA . THR A 1 202 ? -3.041 -3.738 -2.957 1.00 89.06 202 THR A CA 1
ATOM 1614 C C . THR A 1 202 ? -3.486 -5.030 -2.252 1.00 89.06 202 THR A C 1
ATOM 1616 O O . THR A 1 202 ? -3.929 -5.969 -2.906 1.00 89.06 202 THR A O 1
ATOM 1619 N N . TYR A 1 203 ? -3.422 -5.086 -0.916 1.00 91.12 203 TYR A N 1
ATOM 1620 C CA . TYR A 1 203 ? -3.759 -6.279 -0.127 1.00 91.12 203 TYR A CA 1
ATOM 1621 C C . TYR A 1 203 ? -5.185 -6.308 0.432 1.00 91.12 203 TYR A C 1
ATOM 1623 O O . TYR A 1 203 ? -5.658 -7.371 0.818 1.00 91.12 203 TYR A O 1
ATOM 1631 N N . LYS A 1 204 ? -5.821 -5.142 0.588 1.00 93.56 204 LYS A N 1
ATOM 1632 C CA . LYS A 1 204 ? -7.102 -4.994 1.304 1.00 93.56 204 LYS A CA 1
ATOM 1633 C C . LYS A 1 204 ? -8.196 -4.386 0.434 1.00 93.56 204 LYS A C 1
ATOM 1635 O O . LYS A 1 204 ? -9.364 -4.586 0.732 1.00 93.56 204 LYS A O 1
ATOM 1640 N N . GLY A 1 205 ? -7.836 -3.704 -0.649 1.00 92.12 205 GLY A N 1
ATOM 1641 C CA . GLY A 1 205 ? -8.752 -3.049 -1.571 1.00 92.12 205 GLY A CA 1
ATOM 1642 C C . GLY A 1 205 ? -8.904 -1.561 -1.306 1.00 92.12 205 GLY A C 1
ATOM 1643 O O . GLY A 1 205 ? -7.954 -0.869 -0.939 1.00 92.12 205 GLY A O 1
ATOM 1644 N N . GLU A 1 206 ? -10.108 -1.069 -1.544 1.00 91.88 206 GLU A N 1
ATOM 1645 C CA . GLU A 1 206 ? -10.426 0.350 -1.558 1.00 91.88 206 GLU A CA 1
ATOM 1646 C C . GLU A 1 206 ? -10.898 0.842 -0.187 1.00 91.88 206 GLU A C 1
ATOM 1648 O O . GLU A 1 206 ? -11.893 0.349 0.347 1.00 91.88 206 GLU A O 1
ATOM 1653 N N . ALA A 1 207 ? -10.187 1.822 0.377 1.00 92.56 207 ALA A N 1
ATOM 1654 C CA . ALA A 1 207 ? -10.531 2.454 1.644 1.00 92.56 207 ALA A CA 1
ATOM 1655 C C . ALA A 1 207 ? -11.146 3.840 1.434 1.00 92.56 207 ALA A C 1
ATOM 1657 O O . ALA A 1 207 ? -10.614 4.643 0.666 1.00 92.56 207 ALA A O 1
ATOM 1658 N N . ARG A 1 208 ? -12.213 4.129 2.184 1.00 94.56 208 ARG A N 1
ATOM 1659 C CA . ARG A 1 208 ? -12.766 5.480 2.383 1.00 94.56 208 ARG A CA 1
ATOM 1660 C C . ARG A 1 208 ? -12.498 5.938 3.805 1.00 94.56 208 ARG A C 1
ATOM 1662 O O . ARG A 1 208 ? -12.430 5.095 4.702 1.00 94.56 208 ARG A O 1
ATOM 1669 N N . TYR A 1 209 ? -12.359 7.242 4.007 1.00 94.75 209 TYR A N 1
ATOM 1670 C CA . TYR A 1 209 ? -11.932 7.807 5.284 1.00 94.75 209 TYR A CA 1
ATOM 1671 C C . TYR A 1 209 ? -13.000 8.691 5.927 1.00 94.75 209 TYR A C 1
ATOM 1673 O O . TYR A 1 209 ? -13.865 9.256 5.264 1.00 94.75 209 TYR A O 1
ATOM 1681 N N . PHE A 1 210 ? -12.894 8.828 7.246 1.00 96.75 210 PHE A N 1
ATOM 1682 C CA . PHE A 1 210 ? -13.662 9.767 8.049 1.00 96.75 210 PHE A CA 1
ATOM 1683 C C . PHE A 1 210 ? -12.719 10.554 8.962 1.00 96.75 210 PHE A C 1
ATOM 1685 O O . PHE A 1 210 ? -11.695 10.049 9.445 1.00 96.75 210 PHE A O 1
ATOM 1692 N N . HIS A 1 211 ? -13.094 11.796 9.232 1.00 96.19 211 HIS A N 1
ATOM 1693 C CA . HIS A 1 211 ? -12.549 12.584 10.321 1.00 96.19 211 HIS A CA 1
ATOM 1694 C C . HIS A 1 211 ? -13.255 12.195 11.633 1.00 96.19 211 HIS A C 1
ATOM 1696 O O . HIS A 1 211 ? -14.431 11.821 11.632 1.00 96.19 211 HIS A O 1
ATOM 1702 N N . LEU A 1 212 ? -12.551 12.309 12.762 1.00 96.50 212 LEU A N 1
ATOM 1703 C CA . LEU A 1 212 ? -13.185 12.318 14.081 1.00 96.50 212 LEU A CA 1
ATOM 1704 C C . LEU A 1 212 ? -13.380 13.757 14.537 1.00 96.50 212 LEU A C 1
ATOM 1706 O O . LEU A 1 212 ? -12.400 14.491 14.676 1.00 96.50 212 LEU A O 1
ATOM 1710 N N . ARG A 1 213 ? -14.624 14.148 14.818 1.00 96.44 213 ARG A N 1
ATOM 1711 C CA . ARG A 1 213 ? -14.953 15.477 15.343 1.00 96.44 213 ARG A CA 1
ATOM 1712 C C . ARG A 1 213 ? -15.544 15.390 16.742 1.00 96.44 213 ARG A C 1
ATOM 1714 O O . ARG A 1 213 ? -16.615 14.828 16.931 1.00 96.44 213 ARG A O 1
ATOM 1721 N N . THR A 1 214 ? -14.876 16.008 17.708 1.00 94.81 214 THR A N 1
ATOM 1722 C CA . THR A 1 214 ? -15.440 16.365 19.016 1.00 94.81 214 THR A CA 1
ATOM 1723 C C . THR A 1 214 ? -15.685 17.874 19.077 1.00 94.81 214 THR A C 1
ATOM 1725 O O . THR A 1 214 ? -15.317 18.605 18.156 1.00 94.81 214 THR A O 1
ATOM 1728 N N . GLU A 1 215 ? -16.291 18.367 20.159 1.00 90.94 215 GLU A N 1
ATOM 1729 C CA . GLU A 1 215 ? -16.458 19.817 20.359 1.00 90.94 215 GLU A CA 1
ATOM 1730 C C . GLU A 1 215 ? -15.111 20.559 20.414 1.00 90.94 215 GLU A C 1
ATOM 1732 O O . GLU A 1 215 ? -15.014 21.715 20.010 1.00 90.94 215 GLU A O 1
ATOM 1737 N N . GLU A 1 216 ? -14.058 19.884 20.880 1.00 85.06 216 GLU A N 1
ATOM 1738 C CA . GLU A 1 216 ? -12.742 20.483 21.113 1.00 85.06 216 GLU A CA 1
ATOM 1739 C C . GLU A 1 216 ? -11.727 20.192 20.001 1.00 85.06 216 GLU A C 1
ATOM 1741 O O . GLU A 1 216 ? -10.711 20.884 19.898 1.00 85.06 216 GLU A O 1
ATOM 1746 N N . ARG A 1 217 ? -11.942 19.138 19.202 1.00 91.00 217 ARG A N 1
ATOM 1747 C CA . ARG A 1 217 ? -10.911 18.611 18.304 1.00 91.00 217 ARG A CA 1
ATOM 1748 C C . ARG A 1 217 ? -11.500 18.021 17.030 1.00 91.00 217 ARG A C 1
ATOM 1750 O O . ARG A 1 217 ? -12.377 17.167 17.073 1.00 91.00 217 ARG A O 1
ATOM 1757 N N . LEU A 1 218 ? -10.918 18.410 15.901 1.00 94.00 218 LEU A N 1
ATOM 1758 C CA . LEU A 1 218 ? -11.006 17.668 14.648 1.00 94.00 218 LEU A CA 1
ATOM 1759 C C . LEU A 1 218 ? -9.720 16.854 14.475 1.00 94.00 218 LEU A C 1
ATOM 1761 O O . LEU A 1 218 ? -8.622 17.397 14.603 1.00 94.00 218 LEU A O 1
ATOM 1765 N N . VAL A 1 219 ? -9.851 15.559 14.203 1.00 93.12 219 VAL A N 1
ATOM 1766 C CA . VAL A 1 219 ? -8.740 14.682 13.826 1.00 93.12 219 VAL A CA 1
ATOM 1767 C C . VAL A 1 219 ? -9.021 14.154 12.435 1.00 93.12 219 VAL A C 1
ATOM 1769 O O . VAL A 1 219 ? -9.957 13.383 12.229 1.00 93.12 219 VAL A O 1
ATOM 1772 N N . GLU A 1 220 ? -8.235 14.603 11.467 1.00 93.44 220 GLU A N 1
ATOM 1773 C CA . GLU A 1 220 ? -8.529 14.326 10.072 1.00 93.44 220 GLU A CA 1
ATOM 1774 C C . GLU A 1 220 ? -8.082 12.925 9.639 1.00 93.44 220 GLU A C 1
ATOM 1776 O O . GLU A 1 220 ? -7.038 12.456 10.083 1.00 93.44 220 GLU A O 1
ATOM 1781 N N . ASN A 1 221 ? -8.837 12.283 8.734 1.00 92.94 221 ASN A N 1
ATOM 1782 C CA . ASN A 1 221 ? -8.429 11.052 8.034 1.00 92.94 221 ASN A CA 1
ATOM 1783 C C . ASN A 1 221 ? -8.036 9.882 8.948 1.00 92.94 221 ASN A C 1
ATOM 1785 O O . ASN A 1 221 ? -7.158 9.082 8.621 1.00 92.94 221 ASN A O 1
ATOM 1789 N N . VAL A 1 222 ? -8.658 9.804 10.118 1.00 94.06 222 VAL A N 1
ATOM 1790 C CA . VAL A 1 222 ? -8.197 8.946 11.212 1.00 94.06 222 VAL A CA 1
ATOM 1791 C C . VAL A 1 222 ? -8.927 7.612 11.295 1.00 94.06 222 VAL A C 1
ATOM 1793 O O . VAL A 1 222 ? -8.404 6.643 11.847 1.00 94.06 222 VAL A O 1
ATOM 1796 N N . VAL A 1 223 ? -10.132 7.570 10.731 1.00 96.88 223 VAL A N 1
ATOM 1797 C CA . VAL A 1 223 ? -10.940 6.363 10.609 1.00 96.88 223 VAL A CA 1
ATOM 1798 C C . VAL A 1 223 ? -11.008 5.992 9.141 1.00 96.88 223 VAL A C 1
ATOM 1800 O O . VAL A 1 223 ? -11.160 6.874 8.298 1.00 96.88 223 VAL A O 1
ATOM 1803 N N . TRP A 1 224 ? -10.934 4.706 8.824 1.00 97.38 224 TRP A N 1
ATOM 1804 C CA . TRP A 1 224 ? -11.151 4.225 7.462 1.00 97.38 224 TRP A CA 1
ATOM 1805 C C . TRP A 1 224 ? -12.012 2.972 7.435 1.00 97.38 224 TRP A C 1
ATOM 1807 O O . TRP A 1 224 ? -12.134 2.256 8.427 1.00 97.38 224 TRP A O 1
ATOM 1817 N N . VAL A 1 225 ? -12.599 2.685 6.279 1.00 98.00 225 VAL A N 1
ATOM 1818 C CA . VAL A 1 225 ? -13.428 1.501 6.062 1.00 98.00 225 VAL A CA 1
ATOM 1819 C C . VAL A 1 225 ? -13.117 0.867 4.716 1.00 98.00 225 VAL A C 1
ATOM 1821 O O . VAL A 1 225 ? -12.993 1.563 3.711 1.00 98.00 225 VAL A O 1
ATOM 1824 N N . TYR A 1 226 ? -13.045 -0.464 4.698 1.00 97.31 226 TYR A N 1
ATOM 1825 C CA . TYR A 1 226 ? -13.065 -1.263 3.474 1.00 97.31 226 TYR A CA 1
ATOM 1826 C C . TYR A 1 226 ? -14.471 -1.843 3.301 1.00 97.31 226 TYR A C 1
ATOM 1828 O O . TYR A 1 226 ? -14.836 -2.830 3.948 1.00 97.31 226 TYR A O 1
ATOM 1836 N N . SER A 1 227 ? -15.292 -1.209 2.461 1.00 96.94 227 SER A N 1
ATOM 1837 C CA . SER A 1 227 ? -16.664 -1.682 2.210 1.00 96.94 227 SER A CA 1
ATOM 1838 C C . SER A 1 227 ? -16.692 -2.948 1.345 1.00 96.94 227 SER A C 1
ATOM 1840 O O . SER A 1 227 ? -17.554 -3.812 1.523 1.00 96.94 227 SER A O 1
ATOM 1842 N N . GLU A 1 228 ? -15.707 -3.097 0.458 1.00 96.56 228 GLU A N 1
ATOM 1843 C CA . GLU A 1 228 ? -15.533 -4.251 -0.426 1.00 96.56 228 GLU A CA 1
ATOM 1844 C C . GLU A 1 228 ? -14.070 -4.721 -0.408 1.00 96.56 228 GLU A C 1
ATOM 1846 O O . GLU A 1 228 ? -13.316 -4.456 -1.346 1.00 96.56 228 GLU A O 1
ATOM 1851 N N . PRO A 1 229 ? -13.621 -5.377 0.680 1.00 96.62 229 PRO A N 1
ATOM 1852 C CA . PRO A 1 229 ? -12.232 -5.786 0.784 1.00 96.62 229 PRO A CA 1
ATOM 1853 C C . PRO A 1 229 ? -11.881 -6.850 -0.264 1.00 96.62 229 PRO A C 1
ATOM 1855 O O . PRO A 1 229 ? -12.658 -7.777 -0.506 1.00 96.62 229 PRO A O 1
ATOM 1858 N N . TRP A 1 230 ? -10.698 -6.739 -0.870 1.00 94.50 230 TRP A N 1
ATOM 1859 C CA . TRP A 1 230 ? -10.207 -7.709 -1.853 1.00 94.50 230 TRP A CA 1
ATOM 1860 C C . TRP A 1 230 ? -9.625 -8.935 -1.150 1.00 94.50 230 TRP A C 1
ATOM 1862 O O . TRP A 1 230 ? -8.650 -8.837 -0.412 1.00 94.50 230 TRP A O 1
ATOM 1872 N N . THR A 1 231 ? -10.232 -10.100 -1.372 1.00 95.44 231 THR A N 1
ATOM 1873 C CA . THR A 1 231 ? -9.882 -11.354 -0.679 1.00 95.44 231 THR A CA 1
ATOM 1874 C C . THR A 1 231 ? -8.951 -12.261 -1.482 1.00 95.44 231 THR A C 1
ATOM 1876 O O . THR A 1 231 ? -8.717 -13.401 -1.089 1.00 95.44 231 THR A O 1
ATOM 1879 N N . ASP A 1 232 ? -8.468 -11.797 -2.633 1.00 92.25 232 ASP A N 1
ATOM 1880 C CA . ASP A 1 232 ? -7.596 -12.548 -3.538 1.00 92.25 232 ASP A CA 1
ATOM 1881 C C . ASP A 1 232 ? -6.170 -12.696 -2.985 1.00 92.25 232 ASP A C 1
ATOM 1883 O O . ASP A 1 232 ? -5.508 -13.690 -3.267 1.00 92.25 232 ASP A O 1
ATOM 1887 N N . PHE A 1 233 ? -5.717 -11.747 -2.159 1.00 91.50 233 PHE A N 1
ATOM 1888 C CA . PHE A 1 233 ? -4.454 -11.871 -1.432 1.00 91.50 233 PHE A CA 1
ATOM 1889 C C . PHE A 1 233 ? -4.573 -12.774 -0.195 1.00 91.50 233 PHE A C 1
ATOM 1891 O O . PHE A 1 233 ? -3.768 -13.677 0.012 1.00 91.50 233 PHE A O 1
ATOM 1898 N N . THR A 1 234 ? -5.582 -12.532 0.643 1.00 94.44 234 THR A N 1
ATOM 1899 C CA . THR A 1 234 ? -5.882 -13.363 1.816 1.00 94.44 234 THR A CA 1
ATOM 1900 C C . THR A 1 234 ? -7.372 -13.294 2.143 1.00 94.44 234 THR A C 1
ATOM 1902 O O . THR A 1 234 ? -7.942 -12.203 2.135 1.00 94.44 234 THR A O 1
ATOM 1905 N N . PRO A 1 235 ? -8.039 -14.416 2.471 1.00 96.69 235 PRO A N 1
ATOM 1906 C CA . PRO A 1 235 ? -9.455 -14.403 2.830 1.00 96.69 235 PRO A CA 1
ATOM 1907 C C . PRO A 1 235 ? -9.732 -13.740 4.189 1.00 96.69 235 PRO A C 1
ATOM 1909 O O . PRO A 1 235 ? -10.867 -13.340 4.448 1.00 96.69 235 PRO A O 1
ATOM 1912 N N . ASP A 1 236 ? -8.724 -13.589 5.056 1.00 96.00 236 ASP A N 1
ATOM 1913 C CA . ASP A 1 236 ? -8.902 -13.044 6.409 1.00 96.00 236 ASP A CA 1
ATOM 1914 C C . ASP A 1 236 ? -9.417 -11.598 6.417 1.00 96.00 236 ASP A C 1
ATOM 1916 O O . ASP A 1 236 ? -10.176 -11.221 7.313 1.00 96.00 236 ASP A O 1
ATOM 1920 N N . VAL A 1 237 ? -9.098 -10.805 5.390 1.00 96.81 237 VAL A N 1
ATOM 1921 C CA . VAL A 1 237 ? -9.585 -9.418 5.249 1.00 96.81 237 VAL A CA 1
ATOM 1922 C C . VAL A 1 237 ? -11.100 -9.331 5.038 1.00 96.81 237 VAL A C 1
ATOM 1924 O O . VAL A 1 237 ? -11.689 -8.282 5.280 1.00 96.81 237 VAL A O 1
ATOM 1927 N N . ALA A 1 238 ? -11.784 -10.430 4.700 1.00 97.69 238 ALA A N 1
ATOM 1928 C CA . ALA A 1 238 ? -13.248 -10.453 4.695 1.00 97.69 238 ALA A CA 1
ATOM 1929 C C . ALA A 1 238 ? -13.841 -10.139 6.083 1.00 97.69 238 ALA A C 1
ATOM 1931 O O . ALA A 1 238 ? -14.954 -9.622 6.178 1.00 97.69 238 ALA A O 1
ATOM 1932 N N . ARG A 1 239 ? -13.094 -10.416 7.164 1.00 97.69 239 ARG A N 1
ATOM 1933 C CA . ARG A 1 239 ? -13.510 -10.177 8.557 1.00 97.69 239 ARG A CA 1
ATOM 1934 C C . ARG A 1 239 ? -13.559 -8.696 8.933 1.00 97.69 239 ARG A C 1
ATOM 1936 O O . ARG A 1 239 ? -14.217 -8.367 9.910 1.00 97.69 239 ARG A O 1
ATOM 1943 N N . ILE A 1 240 ? -12.880 -7.823 8.184 1.00 98.19 240 ILE A N 1
ATOM 1944 C CA . ILE A 1 240 ? -12.906 -6.367 8.403 1.00 98.19 240 ILE A CA 1
ATOM 1945 C C . ILE A 1 240 ? -13.884 -5.647 7.467 1.00 98.19 240 ILE A C 1
ATOM 1947 O O . ILE A 1 240 ? -13.925 -4.417 7.456 1.00 98.19 240 ILE A O 1
ATOM 1951 N N . LYS A 1 241 ? -14.675 -6.382 6.671 1.00 98.38 241 LYS A N 1
ATOM 1952 C CA . LYS A 1 241 ? -15.677 -5.784 5.784 1.00 98.38 241 LYS A CA 1
ATOM 1953 C C . LYS A 1 241 ? -16.632 -4.907 6.597 1.00 98.38 241 LYS A C 1
ATOM 1955 O O . LYS A 1 241 ? -17.294 -5.402 7.505 1.00 98.38 241 LYS A O 1
ATOM 1960 N N . ASN A 1 242 ? -16.723 -3.628 6.235 1.00 98.00 242 ASN A N 1
ATOM 1961 C CA . ASN A 1 242 ? -17.520 -2.605 6.929 1.00 98.00 242 ASN A CA 1
ATOM 1962 C C . ASN A 1 242 ? -17.133 -2.339 8.399 1.00 98.00 242 ASN A C 1
ATOM 1964 O O . ASN A 1 242 ? -17.859 -1.631 9.095 1.00 98.00 242 ASN A O 1
ATOM 1968 N N . TYR A 1 243 ? -16.006 -2.865 8.886 1.00 98.56 243 TYR A N 1
ATOM 1969 C CA . TYR A 1 243 ? -15.460 -2.433 10.170 1.00 98.56 243 TYR A CA 1
ATOM 1970 C C . TYR A 1 243 ? -14.620 -1.167 9.960 1.00 98.56 243 TYR A C 1
ATOM 1972 O O . TYR A 1 243 ? -13.914 -1.020 8.960 1.00 98.56 243 TYR A O 1
ATOM 1980 N N . LEU A 1 244 ? -14.687 -0.267 10.934 1.00 98.56 244 LEU A N 1
ATOM 1981 C CA . LEU A 1 244 ? -13.937 0.975 11.003 1.00 98.56 244 LEU A CA 1
ATOM 1982 C C . LEU A 1 244 ? -12.553 0.708 11.598 1.00 98.56 244 LEU A C 1
ATOM 1984 O O . LEU A 1 244 ? -12.439 0.370 12.778 1.00 98.56 244 LEU A O 1
ATOM 1988 N N . GLY A 1 245 ? -11.518 0.845 10.771 1.00 97.62 245 GLY A N 1
ATOM 1989 C CA . GLY A 1 245 ? -10.120 0.860 11.191 1.00 97.62 245 GLY A CA 1
ATOM 1990 C C . GLY A 1 245 ? -9.750 2.206 11.810 1.00 97.62 245 GLY A C 1
ATOM 1991 O O . GLY A 1 245 ? -10.284 3.238 11.403 1.00 97.62 245 GLY A O 1
ATOM 1992 N N . LEU A 1 246 ? -8.878 2.193 12.819 1.00 94.06 246 LEU A N 1
ATOM 1993 C CA . LEU A 1 246 ? -8.564 3.363 13.646 1.00 94.06 246 LEU A CA 1
ATOM 1994 C C . LEU A 1 246 ? -7.055 3.484 13.888 1.00 94.06 246 LEU A C 1
ATOM 1996 O O . LEU A 1 246 ? -6.396 2.491 14.206 1.00 94.06 246 LEU A O 1
ATOM 2000 N N . TYR A 1 247 ? -6.520 4.707 13.830 1.00 91.56 247 TYR A N 1
ATOM 2001 C CA . TYR A 1 247 ? -5.185 5.002 14.362 1.00 91.56 247 TYR A CA 1
ATOM 2002 C C . TYR A 1 247 ? -5.268 5.229 15.872 1.00 91.56 247 TYR A C 1
ATOM 2004 O O . TYR A 1 247 ? -5.689 6.282 16.347 1.00 91.56 247 TYR A O 1
ATOM 2012 N N . THR A 1 248 ? -4.870 4.233 16.659 1.00 89.06 248 THR A N 1
ATOM 2013 C CA . THR A 1 248 ? -4.947 4.268 18.128 1.00 89.06 248 THR A CA 1
ATOM 2014 C C . THR A 1 248 ? -4.148 5.407 18.751 1.00 89.06 248 THR A C 1
ATOM 2016 O O . THR A 1 248 ? -4.540 5.932 19.792 1.00 89.06 248 THR A O 1
ATOM 2019 N N . THR A 1 249 ? -3.076 5.849 18.095 1.00 90.69 249 THR A N 1
ATOM 2020 C CA . THR A 1 249 ? -2.201 6.928 18.580 1.00 90.69 249 THR A CA 1
ATOM 2021 C C . THR A 1 249 ? -2.856 8.309 18.583 1.00 90.69 249 THR A C 1
ATOM 2023 O O . THR A 1 249 ? -2.341 9.226 19.223 1.00 90.69 249 THR A O 1
ATOM 2026 N N . THR A 1 250 ? -4.000 8.487 17.914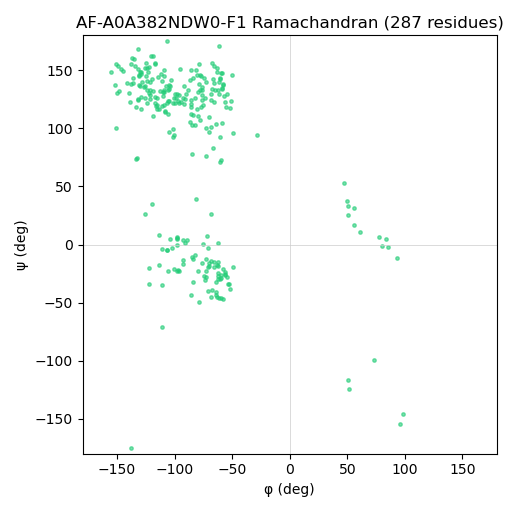 1.00 90.25 250 THR A N 1
ATOM 2027 C CA . THR A 1 250 ? -4.718 9.768 17.929 1.00 90.25 250 THR A CA 1
ATOM 2028 C C . THR A 1 250 ? -5.632 9.947 19.137 1.00 90.25 250 THR A C 1
ATOM 2030 O O . THR A 1 250 ? -6.121 11.055 19.373 1.00 90.25 250 THR A O 1
ATOM 2033 N N . PHE A 1 251 ? -5.883 8.870 19.883 1.00 92.62 251 PHE A N 1
ATOM 2034 C CA . PHE A 1 251 ? -6.707 8.874 21.085 1.00 92.62 251 PHE A CA 1
ATOM 2035 C C . PHE A 1 251 ? -5.869 9.235 22.310 1.00 92.62 251 PHE A C 1
ATOM 2037 O O . PHE A 1 251 ? -4.739 8.782 22.467 1.00 92.62 251 PHE A O 1
ATOM 2044 N N . ASP A 1 252 ? -6.455 10.007 23.224 1.00 93.50 252 ASP A N 1
ATOM 2045 C CA . ASP A 1 252 ? -5.801 10.365 24.487 1.00 93.50 252 ASP A CA 1
ATOM 2046 C C . ASP A 1 252 ? -5.757 9.168 25.450 1.00 93.50 252 ASP A C 1
ATOM 2048 O O . ASP A 1 252 ? -4.961 9.126 26.388 1.00 93.50 252 ASP A O 1
ATOM 2052 N N . THR A 1 253 ? -6.655 8.195 25.276 1.00 94.50 253 THR A N 1
ATOM 2053 C CA . THR A 1 253 ? -6.687 6.974 26.083 1.00 94.50 253 THR A CA 1
ATOM 2054 C C . THR A 1 253 ? -7.235 5.807 25.273 1.00 94.50 253 THR A C 1
ATOM 2056 O O . THR A 1 253 ? -8.325 5.902 24.712 1.00 94.50 253 THR A O 1
ATOM 2059 N N . VAL A 1 254 ? -6.525 4.678 25.298 1.00 95.12 254 VAL A N 1
ATOM 2060 C CA . VAL A 1 254 ? -6.971 3.382 24.766 1.00 95.12 254 VAL A CA 1
ATOM 2061 C C . VAL A 1 254 ? -6.945 2.363 25.903 1.00 95.12 254 VAL A C 1
ATOM 2063 O O . VAL A 1 254 ? -5.928 2.206 26.575 1.00 95.12 254 VAL A O 1
ATOM 2066 N N . LEU A 1 255 ? -8.070 1.692 26.153 1.00 96.31 255 LEU A N 1
ATOM 2067 C CA . LEU A 1 255 ? -8.248 0.741 27.251 1.00 96.31 255 LEU A CA 1
ATOM 2068 C C . LEU A 1 255 ? -8.702 -0.626 26.728 1.00 96.31 255 LEU A C 1
ATOM 2070 O O . LEU A 1 255 ? -9.700 -0.713 26.010 1.00 96.31 255 LEU A O 1
ATOM 2074 N N . LEU A 1 256 ? -8.060 -1.698 27.198 1.00 96.12 256 LEU A N 1
ATOM 2075 C CA . LEU A 1 256 ? -8.519 -3.081 27.044 1.00 96.12 256 LEU A CA 1
ATOM 2076 C C . LEU A 1 256 ? -9.010 -3.602 28.396 1.00 96.12 256 LEU A C 1
ATOM 2078 O O . LEU A 1 256 ? -8.241 -3.716 29.346 1.00 96.12 256 LEU A O 1
ATOM 2082 N N . ASN A 1 257 ? -10.310 -3.884 28.515 1.00 95.94 257 ASN A N 1
ATOM 2083 C CA . ASN A 1 257 ? -10.962 -4.230 29.788 1.00 95.94 257 ASN A CA 1
ATOM 2084 C C . ASN A 1 257 ? -10.667 -3.224 30.925 1.00 95.94 257 ASN A C 1
ATOM 2086 O O . ASN A 1 257 ? -10.601 -3.595 32.094 1.00 95.94 257 ASN A O 1
ATOM 2090 N N . GLY A 1 258 ? -10.505 -1.941 30.585 1.00 94.62 258 GLY A N 1
ATOM 2091 C CA . GLY A 1 258 ? -10.193 -0.877 31.546 1.00 94.62 258 GLY A CA 1
ATOM 2092 C C . GLY A 1 258 ? -8.704 -0.711 31.862 1.00 94.62 258 GLY A C 1
ATOM 2093 O O . GLY A 1 258 ? -8.354 0.213 32.590 1.00 94.62 258 GLY A O 1
ATOM 2094 N N . VAL A 1 259 ? -7.831 -1.551 31.300 1.00 95.69 259 VAL A N 1
ATOM 2095 C CA . VAL A 1 259 ? -6.375 -1.431 31.437 1.00 95.69 259 VAL A CA 1
ATOM 2096 C C . VAL A 1 259 ? -5.828 -0.582 30.286 1.00 95.69 259 VAL A C 1
ATOM 2098 O O . VAL A 1 259 ? -6.104 -0.921 29.133 1.00 95.69 259 VAL A O 1
ATOM 2101 N N . PRO A 1 260 ? -5.074 0.500 30.556 1.00 93.50 260 PRO A N 1
ATOM 2102 C CA . PRO A 1 260 ? -4.441 1.294 29.509 1.00 93.50 260 PRO A CA 1
ATOM 2103 C C . PRO A 1 260 ? -3.492 0.474 28.640 1.00 93.50 260 PRO A C 1
ATOM 2105 O O . PRO A 1 260 ? -2.672 -0.287 29.154 1.00 93.50 260 PRO A O 1
ATOM 2108 N N . VAL A 1 261 ? -3.592 0.664 27.328 1.00 88.62 261 VAL A N 1
ATOM 2109 C CA . VAL A 1 261 ? -2.607 0.182 26.358 1.00 88.62 261 VAL A CA 1
ATOM 2110 C C . VAL A 1 261 ? -1.563 1.273 26.182 1.00 88.62 261 VAL A C 1
ATOM 2112 O O . VAL A 1 261 ? -1.915 2.434 25.975 1.00 88.62 261 VAL A O 1
ATOM 211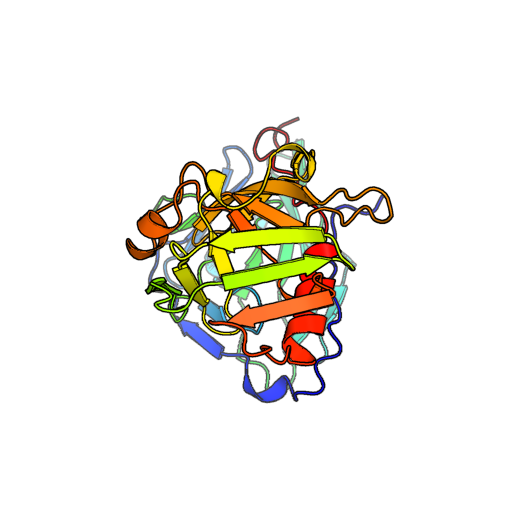5 N N . GLN A 1 262 ? -0.285 0.915 26.292 1.00 77.81 262 GLN A N 1
ATOM 2116 C CA . GLN A 1 262 ? 0.789 1.835 25.937 1.00 77.81 262 GLN A CA 1
ATOM 2117 C C . GLN A 1 262 ? 1.002 1.806 24.431 1.00 77.81 262 GLN A C 1
ATOM 2119 O O . GLN A 1 262 ? 1.214 0.741 23.858 1.00 77.81 262 GLN A O 1
ATOM 2124 N N . THR A 1 263 ? 0.946 2.977 23.815 1.00 70.88 263 THR A N 1
ATOM 2125 C CA . THR A 1 263 ? 1.325 3.188 22.421 1.00 70.88 263 THR A CA 1
ATOM 2126 C C . THR A 1 263 ? 2.840 3.285 22.306 1.00 70.88 263 THR A C 1
ATOM 2128 O O . THR A 1 263 ? 3.481 4.029 23.052 1.00 70.88 263 THR A O 1
ATOM 2131 N N . ASP A 1 264 ? 3.415 2.540 21.365 1.00 74.25 264 ASP A N 1
ATOM 2132 C CA . ASP A 1 264 ? 4.842 2.627 21.058 1.00 74.25 264 ASP A CA 1
ATOM 2133 C C . ASP A 1 264 ? 5.136 3.916 20.264 1.00 74.25 264 ASP A C 1
ATOM 2135 O O . ASP A 1 264 ? 4.369 4.349 19.401 1.00 74.25 264 ASP A O 1
ATOM 2139 N N . SER A 1 265 ? 6.284 4.531 20.537 1.00 69.50 265 SER A N 1
ATOM 2140 C CA . SER A 1 265 ? 6.843 5.642 19.765 1.00 69.50 265 SER A CA 1
ATOM 2141 C C . SER A 1 265 ? 6.966 5.339 18.264 1.00 69.50 265 SER A C 1
ATOM 2143 O O . SER A 1 265 ? 6.737 6.233 17.444 1.00 69.50 265 SER A O 1
ATOM 2145 N N . THR A 1 266 ? 7.253 4.085 17.898 1.00 73.25 266 THR A N 1
ATOM 2146 C CA . THR A 1 266 ? 7.349 3.633 16.499 1.00 73.25 266 THR A CA 1
ATOM 2147 C C . THR A 1 266 ? 5.978 3.580 15.820 1.00 73.25 266 THR A C 1
ATOM 2149 O O . THR A 1 266 ? 5.823 4.011 14.673 1.00 73.25 266 THR A O 1
ATOM 2152 N N . GLU A 1 267 ? 4.949 3.128 16.543 1.00 79.31 267 GLU A N 1
ATOM 2153 C CA . GLU A 1 267 ? 3.557 3.168 16.080 1.00 79.31 267 GLU A CA 1
ATOM 2154 C C . GLU A 1 267 ? 3.125 4.619 15.835 1.00 79.31 267 GLU A C 1
ATOM 2156 O O . GLU A 1 267 ? 2.635 4.949 14.758 1.00 79.31 267 GLU A O 1
ATOM 2161 N N . ALA A 1 268 ? 3.420 5.524 16.772 1.00 79.94 268 ALA A N 1
ATOM 2162 C CA . ALA A 1 268 ? 3.108 6.947 16.635 1.00 79.94 268 ALA A CA 1
ATOM 2163 C C . ALA A 1 268 ? 3.851 7.635 15.477 1.00 79.94 268 ALA A C 1
ATOM 2165 O O . ALA A 1 268 ? 3.340 8.590 14.885 1.00 79.94 268 ALA A O 1
ATOM 2166 N N . ALA A 1 269 ? 5.069 7.206 15.144 1.00 80.25 269 ALA A N 1
ATOM 2167 C CA . ALA A 1 269 ? 5.764 7.685 13.951 1.00 80.25 269 ALA A CA 1
ATOM 2168 C C . ALA A 1 269 ? 5.072 7.197 12.668 1.00 80.25 269 ALA A C 1
ATOM 2170 O O . ALA A 1 269 ? 4.825 8.002 11.769 1.00 80.25 269 ALA A O 1
ATOM 2171 N N . THR A 1 270 ? 4.701 5.916 12.624 1.00 79.44 270 THR A N 1
ATOM 2172 C CA . THR A 1 270 ? 4.014 5.298 11.479 1.00 79.44 270 THR A CA 1
ATOM 2173 C C . THR A 1 270 ? 2.648 5.932 11.230 1.00 79.44 270 THR A C 1
ATOM 2175 O O . THR A 1 270 ? 2.321 6.277 10.099 1.00 79.44 270 THR A O 1
ATOM 2178 N N . ASP A 1 271 ? 1.859 6.156 12.279 1.00 82.06 271 ASP A N 1
ATOM 2179 C CA . ASP A 1 271 ? 0.525 6.754 12.160 1.00 82.06 271 ASP A CA 1
ATOM 2180 C C . ASP A 1 271 ? 0.601 8.181 11.625 1.00 82.06 271 ASP A C 1
ATOM 2182 O O . ASP A 1 271 ? -0.142 8.545 10.715 1.00 82.06 271 ASP A O 1
ATOM 2186 N N . ARG A 1 272 ? 1.548 8.982 12.133 1.00 81.12 272 ARG A N 1
ATOM 2187 C CA . ARG A 1 272 ? 1.782 10.340 11.626 1.00 81.12 272 ARG A CA 1
ATOM 2188 C C . ARG A 1 272 ? 2.142 10.328 10.146 1.00 81.12 272 ARG A C 1
ATOM 2190 O O . ARG A 1 272 ? 1.554 11.100 9.397 1.00 81.12 272 ARG A O 1
ATOM 2197 N N . ALA A 1 273 ? 3.040 9.435 9.731 1.00 75.94 273 ALA A N 1
ATOM 2198 C CA . ALA A 1 273 ? 3.423 9.280 8.331 1.00 75.94 273 ALA A CA 1
ATOM 2199 C C . ALA A 1 273 ? 2.220 8.953 7.433 1.00 75.94 273 ALA A C 1
ATOM 2201 O O . ALA A 1 273 ? 2.023 9.592 6.398 1.00 75.94 273 ALA A O 1
ATOM 2202 N N . MET A 1 274 ? 1.380 8.000 7.843 1.00 77.38 274 MET A N 1
ATOM 2203 C CA . MET A 1 274 ? 0.199 7.585 7.078 1.00 77.38 274 MET A CA 1
ATOM 2204 C C . MET A 1 274 ? -0.866 8.687 7.002 1.00 77.38 274 MET A C 1
ATOM 2206 O O . MET A 1 274 ? -1.469 8.905 5.948 1.00 77.38 274 MET A O 1
ATOM 2210 N N . LEU A 1 275 ? -1.073 9.423 8.097 1.00 76.62 275 LEU A N 1
ATOM 2211 C CA . LEU A 1 275 ? -2.009 10.546 8.155 1.00 76.62 275 LEU A CA 1
ATOM 2212 C C . LEU A 1 275 ? -1.593 11.686 7.221 1.00 76.62 275 LEU A C 1
ATOM 2214 O O . LEU A 1 275 ? -2.448 12.238 6.530 1.00 76.62 275 LEU A O 1
ATOM 2218 N N . THR A 1 276 ? -0.297 12.001 7.151 1.00 71.62 276 THR A N 1
ATOM 2219 C CA . THR A 1 276 ? 0.228 13.071 6.287 1.00 71.62 276 THR A CA 1
ATOM 2220 C C . THR A 1 276 ? 0.497 12.632 4.854 1.00 71.62 276 THR A C 1
ATOM 2222 O O . THR A 1 276 ? 0.766 13.478 4.005 1.00 71.62 276 THR A O 1
ATOM 2225 N N . SER A 1 277 ? 0.460 11.326 4.578 1.00 64.00 277 SER A N 1
ATOM 2226 C CA . SER A 1 277 ? 0.639 10.819 3.220 1.00 64.00 277 SER A CA 1
ATOM 2227 C C . SER A 1 277 ? -0.483 11.350 2.324 1.00 64.00 277 SER A C 1
ATOM 22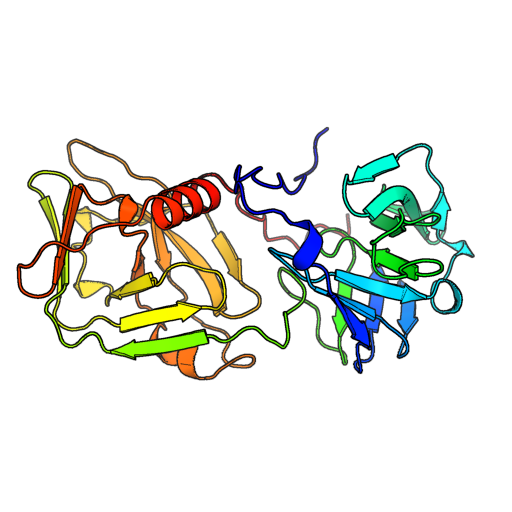29 O O . SER A 1 277 ? -1.648 11.303 2.737 1.00 64.00 277 SER A O 1
ATOM 2231 N N . PRO A 1 278 ? -0.168 11.862 1.124 1.00 56.00 278 PRO A N 1
ATOM 2232 C CA . PRO A 1 278 ? -1.185 12.361 0.215 1.00 56.00 278 PRO A CA 1
ATOM 2233 C C . PRO A 1 278 ? -2.186 11.255 -0.134 1.00 56.00 278 PRO A C 1
ATOM 2235 O O . PRO A 1 278 ? -1.849 10.070 -0.196 1.00 56.00 278 PRO A O 1
ATOM 2238 N N . THR A 1 279 ? -3.435 11.656 -0.356 1.00 49.47 279 THR A N 1
ATOM 2239 C CA . THR A 1 279 ? -4.428 10.823 -1.033 1.00 49.47 279 THR A CA 1
ATOM 2240 C C . THR A 1 279 ? -3.831 10.419 -2.377 1.00 49.47 279 THR A C 1
ATOM 2242 O O . THR A 1 279 ? -3.491 11.288 -3.180 1.00 49.47 279 THR A O 1
ATOM 2245 N N . VAL A 1 280 ? -3.643 9.120 -2.605 1.00 48.25 280 VAL A N 1
ATOM 2246 C CA . VAL A 1 280 ? -3.255 8.640 -3.933 1.00 48.25 280 VAL A CA 1
ATOM 2247 C C . VAL A 1 280 ? -4.503 8.779 -4.792 1.00 48.25 280 VAL A C 1
ATOM 2249 O O . VAL A 1 280 ? -5.441 7.994 -4.648 1.00 48.25 280 VAL A O 1
ATOM 2252 N N . ASP A 1 281 ? -4.538 9.844 -5.591 1.00 36.03 281 ASP A N 1
ATOM 2253 C CA . ASP A 1 281 ? -5.648 10.138 -6.488 1.00 36.03 281 ASP A CA 1
ATOM 2254 C C . ASP A 1 281 ? -5.842 8.977 -7.474 1.00 36.03 281 ASP A C 1
ATOM 2256 O O . ASP A 1 281 ? -4.887 8.395 -7.996 1.00 36.03 281 ASP A O 1
ATOM 2260 N N . ARG A 1 282 ? -7.102 8.580 -7.636 1.00 44.75 282 ARG A N 1
ATOM 2261 C CA . ARG A 1 282 ? -7.537 7.274 -8.143 1.00 44.75 282 ARG A CA 1
ATOM 2262 C C . ARG A 1 282 ? -7.775 7.221 -9.645 1.00 44.75 282 ARG A C 1
ATOM 2264 O O . ARG A 1 282 ? -8.208 6.181 -10.141 1.00 44.75 282 ARG A O 1
ATOM 2271 N N . THR A 1 283 ? -7.516 8.266 -10.416 1.00 33.41 283 THR A N 1
ATOM 2272 C CA . THR A 1 283 ? -7.877 8.240 -11.838 1.00 33.41 283 THR A CA 1
ATOM 2273 C C . THR A 1 283 ? -6.804 7.577 -12.710 1.00 33.41 283 THR A C 1
ATOM 2275 O O . THR A 1 283 ? -6.120 8.196 -13.519 1.00 33.41 283 THR A O 1
ATOM 2278 N N . LEU A 1 284 ? -6.798 6.237 -12.676 1.00 41.41 284 LEU A N 1
ATOM 2279 C CA . LEU A 1 284 ? -6.478 5.397 -13.846 1.00 41.41 284 LEU A CA 1
ATOM 2280 C C . LEU A 1 284 ? -7.283 5.828 -15.098 1.00 41.41 284 LEU A C 1
ATOM 2282 O O . LEU A 1 284 ? -6.884 5.537 -16.219 1.00 41.41 284 LEU A O 1
ATOM 2286 N N . SER A 1 285 ? -8.394 6.557 -14.927 1.00 30.34 285 SER A N 1
ATOM 2287 C CA . SER A 1 285 ? -9.267 7.052 -15.997 1.00 30.34 285 SER A CA 1
ATOM 2288 C C . SER A 1 285 ? -8.817 8.343 -16.698 1.00 30.34 285 SER A C 1
ATOM 2290 O O . SER A 1 285 ? -9.432 8.700 -17.700 1.00 30.34 285 SER A O 1
ATOM 2292 N N . GLU A 1 286 ? -7.788 9.055 -16.227 1.00 37.78 286 GLU A N 1
ATOM 2293 C CA . GLU A 1 286 ? -7.366 10.334 -16.839 1.00 37.78 286 GLU A CA 1
ATOM 2294 C C . GLU A 1 286 ? -6.066 10.251 -17.649 1.00 37.78 286 GLU A C 1
ATOM 2296 O O . GLU A 1 286 ? -5.713 11.204 -18.341 1.00 37.78 286 GLU A O 1
ATOM 2301 N N . LYS A 1 287 ? -5.392 9.095 -17.664 1.00 43.47 287 LYS A N 1
ATOM 2302 C CA . LYS A 1 287 ? -4.100 8.898 -18.350 1.00 43.47 287 LYS A CA 1
ATOM 2303 C C . LYS A 1 287 ? -4.170 8.855 -19.890 1.00 43.47 287 LYS A C 1
ATOM 2305 O O . LYS A 1 287 ? -3.175 8.549 -20.537 1.00 43.47 287 LYS A O 1
ATOM 2310 N N . THR A 1 288 ? -5.328 9.144 -20.486 1.00 29.11 288 THR A N 1
ATOM 2311 C CA . THR A 1 288 ? -5.587 9.068 -21.941 1.00 29.11 288 THR A CA 1
ATOM 2312 C C . THR A 1 288 ? -6.133 10.365 -22.553 1.00 29.11 288 THR A C 1
ATOM 2314 O O . THR A 1 288 ? -6.804 10.320 -23.584 1.00 29.11 288 THR A O 1
ATOM 2317 N N . ARG A 1 289 ? -5.852 11.535 -21.966 1.00 27.36 289 ARG A N 1
ATOM 2318 C CA . ARG A 1 289 ? -6.148 12.825 -22.616 1.00 27.36 289 ARG A CA 1
ATOM 2319 C C . ARG A 1 289 ? -4.918 13.534 -23.148 1.00 27.36 289 ARG A C 1
ATOM 2321 O O . ARG A 1 289 ? -3.923 13.615 -22.401 1.00 27.36 289 ARG A O 1
#

Secondary structure (DSSP, 8-state):
--------------S-GGG--EEEEE-S-EEEEETTEEEEEESSEEEEE-SS--EEEEEGGGB-GGGEEEEEEEEEETTTEEEEEEEEEETTTEEEEEEEEE-SSBPTTS---TTEEEE-TTTSEEEETTEEP-SSPPPTT--EEEEE--SPEEEEETTEEEEEES--EEEEETTEEEEEEEEGGGS-GGGEEEEEEEEEETTTEEEEEEEEE-SS-EEEEEEEEEEEE--SS-GGGGGGBTEEEE-GGGSSEEEETTEEPPPPHHHHHHHHHHHHSPP----TTSTT-

pLDDT: mean 85.76, std 19.09, range [22.09, 98.62]

Sequence (289 aa):
VFGPVWVLVEMNMTEPLGETMRVEDYPHRVEIQFAEHVLAQSNNALLLIETYAPDIYLPFSDIRMDWMTATDHSTVCPHKGQASYWNIQVDNQLSVDNAMWAYEDPVEGCPDLKGYAAFYFDKIDTHVDGSLVRGHVRNPHKVIAVHAVKQRVCMKIKQDVIVDTRDAVVLSETGLPDRFYVPESAIPSRFLEESDRETVCTYKGEARYFHLRTEERLVENVVWVYSEPWTDFTPDVARIKNYLGLYTTTFDTVLLNGVPVQTDSTEAATDRAMLTSPTVDRTLSEKTR

Foldseek 3Di:
DDDPDQPPPPLVPVDPQLPFWDKDFDQWWKWWDADPDTQFTDRRWIWTDGQPFIFIWDAVVRGNCVQWAWDPDWDQDPQFGIKTFTWGHDPNPDIDGRFKIFSCPTDPSHDPRHRIMTGDVLQIWMDINNHTQDPGHDDLPKDKAKAQQQFFKWFAAVPDTQFTDRGWIWIDIPNADIKIWAAPVRGDCVQWDFDPFWAQDSQWGIKGFTWGDDPVDTRPRFKIADCPTDPPNHVNSVSRHNTIIGLRLVTPFIDTNNHTDDDDPVSVSVSVCVSPRDRSDDPPPPSPD

Nearest PDB structures (foldseek):
  3djm-assembly5_E  TM=9.256E-01  e=1.302E-09  Cereibacter sphaeroides 2.4.1
  5jk2-assembly4_D  TM=1.961E-01  e=1.006E+00  Treponema pallidum subsp. pallidum str. Nichols
  5jk2-assembly5_E  TM=1.916E-01  e=1.317E+00  Treponema pallidum subsp. pallidum str. Nichols
  5jk2-assembly1_A  TM=1.684E-01  e=1.723E+00  Treponema pallidum subsp. pallidum str. Nichols
  6cd2-assembly1_C  TM=1.133E-01  e=4.732E-01  Escherichia coli

Organism: NCBI:txid408172

Solvent-accessible surface area (backbone atoms only — not comparable to full-atom values): 16414 Å² total; per-residue (Å²): 133,87,68,90,66,78,69,71,69,80,68,86,63,93,63,81,72,84,80,56,68,46,72,42,82,30,95,47,44,38,37,35,31,55,91,96,42,77,46,29,60,38,70,71,24,33,33,39,39,44,97,84,59,32,46,61,30,38,41,55,90,41,38,52,58,94,33,49,43,79,51,95,53,67,51,77,42,98,63,44,28,49,33,43,25,20,24,40,43,49,94,90,76,46,74,41,77,68,35,34,37,28,29,77,63,51,35,91,87,33,71,90,47,61,65,29,33,33,65,40,62,93,79,35,51,40,24,49,73,84,41,73,64,50,70,51,53,81,57,90,85,62,50,72,48,62,44,80,39,88,49,38,41,37,33,20,52,84,88,47,77,49,34,61,34,61,65,36,33,37,38,41,38,68,97,51,71,74,31,48,29,29,46,56,88,34,39,61,65,88,35,57,40,86,43,96,46,42,43,62,39,65,62,44,28,51,33,44,27,20,24,39,41,57,99,89,43,79,42,71,65,43,32,33,31,24,74,65,40,39,46,87,78,40,64,51,50,57,78,44,48,55,19,37,34,46,56,71,74,78,40,76,39,43,22,50,70,80,43,75,60,84,80,52,73,67,47,47,51,52,48,52,47,62,59,69,47,73,66,59,80,79,62,84,83,60,84,84,118

Mean predicted aligned error: 7.59 Å